Protein AF-A0A2E7NDC2-F1 (afdb_monomer)

Foldseek 3Di:
DDDDDDDDDDDDDDDDDDDDDDDDDDDDDDDDDDDDDDDDDDDDDDDDPPDDPVVVVVVVVVVVVVVVVVVVPDPDPVPPPDPDDDPVPDDDDDDPDDDDDDDPPPPPPPPPVVVLQVPFDWDKDKDWFWDQDPVRDIDIDIFMWTDDSLATDLVRQQVVDDPPDPSSVRSLVGLLVVLDVLLPDVPDQPDSNSVNSVNSSVVRDD

pLDDT: mean 73.26, std 18.93, range [35.84, 95.12]

Nearest PDB structures (foldseek):
  5ubl-assembly1_A  TM=5.527E-01  e=2.133E-01  Pseudomonas aeruginosa
  5ubk-assembly1_A  TM=5.509E-01  e=2.269E-01  Pseudomonas aeruginosa
  2x1k-assembly1_A-2  TM=2.214E-01  e=6.123E-01  Deinococcus radiodurans
  2vpa-assembly1_A  TM=2.260E-01  e=9.453E-01  Deinococcus radiodurans

Mean predicted aligned error: 21.53 Å

Sequence (206 aa):
MDRVGIGFLLLLGCAGGWWAWGHYKAPSEAVAGVAPVAAPPPAASEQVDVKPDYDAIVEARLRESAAENALAMSPPAAEQKQTEFNDQNYVARQPDNILESRHILSRAGQPSTERRAADRPTGSATATFDWRDARRQRSRWKTRYEYHNGVIDTGSFCRNYRRGSIEYRTCRKGARAWLAERCGDGTRLASARQRMYCHAHSGFRL

Structure (mmCIF, N/CA/C/O backbone):
data_AF-A0A2E7NDC2-F1
#
_entry.id   AF-A0A2E7NDC2-F1
#
loop_
_atom_site.group_PDB
_atom_site.id
_atom_site.type_symbol
_atom_site.label_atom_id
_atom_site.label_alt_id
_atom_site.label_comp_id
_atom_site.label_asym_id
_atom_site.label_entity_id
_atom_site.label_seq_id
_atom_site.pdbx_PDB_ins_code
_atom_site.Cartn_x
_atom_site.Cartn_y
_atom_site.Cartn_z
_atom_site.occupancy
_atom_site.B_iso_or_equiv
_atom_site.auth_seq_id
_atom_site.auth_comp_id
_atom_site.auth_asym_id
_atom_site.auth_atom_id
_atom_site.pdbx_PDB_model_num
ATOM 1 N N . MET A 1 1 ? -31.307 44.975 -23.008 1.00 37.69 1 MET A N 1
ATOM 2 C CA . MET A 1 1 ? -30.034 45.363 -23.635 1.00 37.69 1 MET A CA 1
ATOM 3 C C . MET A 1 1 ? -29.186 44.115 -23.821 1.00 37.69 1 MET A C 1
ATOM 5 O O . MET A 1 1 ? -29.001 43.426 -22.830 1.00 37.69 1 MET A O 1
ATOM 9 N N . ASP A 1 2 ? -28.643 43.685 -24.953 1.00 36.75 2 ASP A N 1
ATOM 10 C CA . ASP A 1 2 ? -28.751 43.927 -26.404 1.00 36.75 2 ASP A CA 1
ATOM 11 C C . ASP A 1 2 ? -27.884 42.783 -26.991 1.00 36.75 2 ASP A C 1
ATOM 13 O O . ASP A 1 2 ? -26.791 42.537 -26.492 1.00 36.75 2 ASP A O 1
ATOM 17 N N . ARG A 1 3 ? -28.441 41.777 -27.678 1.00 45.75 3 ARG A N 1
ATOM 18 C CA . ARG A 1 3 ? -28.388 41.532 -29.138 1.00 45.75 3 ARG A CA 1
ATOM 19 C C . ARG A 1 3 ? -27.232 42.175 -29.928 1.00 45.75 3 ARG A C 1
ATOM 21 O O . ARG A 1 3 ? -26.876 43.320 -29.705 1.00 45.75 3 ARG A O 1
ATOM 28 N N . VAL A 1 4 ? -26.865 41.442 -30.993 1.00 46.59 4 VAL A N 1
ATOM 29 C CA . VAL A 1 4 ? -26.010 41.796 -32.151 1.00 46.59 4 VAL A CA 1
ATOM 30 C C . VAL A 1 4 ? -24.520 41.497 -31.905 1.00 46.59 4 VAL A C 1
ATOM 32 O O . VAL A 1 4 ? -23.960 41.957 -30.927 1.00 46.59 4 VAL A O 1
ATOM 35 N N . GLY A 1 5 ? -23.799 40.689 -32.688 1.00 41.75 5 GLY A N 1
ATOM 36 C CA . GLY A 1 5 ? -23.981 40.214 -34.064 1.00 41.75 5 GLY A CA 1
ATOM 37 C C . GLY A 1 5 ? -22.776 40.648 -34.917 1.00 41.75 5 GLY A C 1
ATOM 38 O O . GLY A 1 5 ? -22.157 41.653 -34.593 1.00 41.75 5 GLY A O 1
ATOM 39 N N . ILE A 1 6 ? -22.539 39.944 -36.037 1.00 49.81 6 ILE A N 1
ATOM 40 C CA . ILE A 1 6 ? -21.558 40.228 -37.119 1.00 49.81 6 ILE A CA 1
ATOM 41 C C . ILE A 1 6 ? -20.152 39.649 -36.832 1.00 49.81 6 ILE A C 1
ATOM 43 O O . ILE A 1 6 ? -19.584 39.901 -35.782 1.00 49.81 6 ILE A O 1
ATOM 47 N N . GLY A 1 7 ? -19.501 38.849 -37.682 1.00 39.84 7 GLY A N 1
ATOM 48 C CA . GLY A 1 7 ? -19.729 38.494 -39.086 1.00 39.84 7 GLY A CA 1
ATOM 49 C C . GLY A 1 7 ? -18.423 38.649 -39.890 1.00 39.84 7 GLY A C 1
ATOM 50 O O . GLY A 1 7 ? -17.622 39.515 -39.567 1.00 39.84 7 GLY A O 1
ATOM 51 N N . PHE A 1 8 ? -18.290 37.851 -40.960 1.00 39.12 8 PHE A N 1
ATOM 52 C CA . PHE A 1 8 ? -17.292 37.880 -42.057 1.00 39.12 8 PHE A CA 1
ATOM 53 C C . PHE A 1 8 ? -15.955 37.119 -41.870 1.00 39.12 8 PHE A C 1
ATOM 55 O O . PHE A 1 8 ? -15.172 37.466 -40.998 1.00 39.12 8 PHE A O 1
ATOM 62 N N . LEU A 1 9 ? -15.678 35.967 -42.517 1.00 46.16 9 LEU A N 1
ATOM 63 C CA . LEU A 1 9 ? -15.495 35.596 -43.952 1.00 46.16 9 LEU A CA 1
ATOM 64 C C . LEU A 1 9 ? -14.283 36.254 -44.641 1.00 46.16 9 LEU A C 1
ATOM 66 O O . LEU A 1 9 ? -14.296 37.464 -44.816 1.00 46.16 9 LEU A O 1
ATOM 70 N N . LEU A 1 10 ? -13.313 35.429 -45.081 1.00 43.97 10 LEU A N 1
ATOM 71 C CA . LEU A 1 10 ? -12.469 35.498 -46.307 1.00 43.97 10 LEU A CA 1
ATOM 72 C C . LEU A 1 10 ? -11.307 34.480 -46.131 1.00 43.97 10 LEU A C 1
ATOM 74 O O . LEU A 1 10 ? -10.552 34.582 -45.174 1.00 43.97 10 LEU A O 1
ATOM 78 N N . LEU A 1 11 ? -11.291 33.321 -46.802 1.00 38.72 11 LEU A N 1
ATOM 79 C CA . LEU A 1 11 ? -10.937 33.019 -48.205 1.00 38.72 11 LEU A CA 1
ATOM 80 C C . LEU A 1 11 ? -9.420 32.916 -48.504 1.00 38.72 11 LEU A C 1
ATOM 82 O O . LEU A 1 11 ? -8.683 33.877 -48.342 1.00 38.72 11 LEU A O 1
ATOM 86 N N . LEU A 1 12 ? -9.082 31.769 -49.121 1.00 41.75 12 LEU A N 1
ATOM 87 C CA . LEU A 1 12 ? -8.157 31.553 -50.256 1.00 41.75 12 LEU A CA 1
ATOM 88 C C . LEU A 1 12 ? -6.625 31.498 -50.066 1.00 41.75 12 LEU A C 1
ATOM 90 O O . LEU A 1 12 ? -6.014 32.336 -49.420 1.00 41.75 12 LEU A O 1
ATOM 94 N N . GLY A 1 13 ? -6.021 30.542 -50.798 1.00 38.06 13 GLY A N 1
ATOM 95 C CA . GLY A 1 13 ? -4.601 30.501 -51.192 1.00 38.06 13 GLY A CA 1
ATOM 96 C C . GLY A 1 13 ? -3.957 29.122 -50.970 1.00 38.06 13 GLY A C 1
ATOM 97 O O . GLY A 1 13 ? -3.391 28.886 -49.914 1.00 38.06 13 GLY A O 1
ATOM 98 N N . CYS A 1 14 ? -4.195 28.086 -51.785 1.00 35.84 14 CYS A N 1
ATOM 99 C CA . CYS A 1 14 ? -3.599 27.795 -53.105 1.00 35.84 14 CYS A CA 1
ATOM 100 C C . CYS A 1 14 ? -2.055 27.817 -53.168 1.00 35.84 14 CYS A C 1
ATOM 102 O O . CYS A 1 14 ? -1.449 28.876 -53.195 1.00 35.84 14 CYS A O 1
ATOM 104 N N . ALA A 1 15 ? -1.491 26.606 -53.271 1.00 45.97 15 ALA A N 1
ATOM 105 C CA . ALA A 1 15 ? -0.471 26.134 -54.222 1.00 45.97 15 ALA A CA 1
ATOM 106 C C . ALA A 1 15 ? 0.807 26.955 -54.524 1.00 45.97 15 ALA A C 1
ATOM 108 O O . ALA A 1 15 ? 0.766 28.096 -54.966 1.00 45.97 15 ALA A O 1
ATOM 109 N N . GLY A 1 16 ? 1.942 26.246 -54.478 1.00 39.72 16 GLY A N 1
ATOM 110 C CA . GLY A 1 16 ? 3.217 26.590 -55.124 1.00 39.72 16 GLY A CA 1
ATOM 111 C C . GLY A 1 16 ? 4.363 25.895 -54.378 1.00 39.72 16 GLY A C 1
ATOM 112 O O . GLY A 1 16 ? 4.660 26.265 -53.254 1.00 39.72 16 GLY A O 1
ATOM 113 N N . GLY A 1 17 ? 4.993 24.815 -54.844 1.00 37.34 17 GLY A N 1
ATOM 114 C CA . GLY A 1 17 ? 5.426 24.551 -56.214 1.00 37.34 17 GLY A CA 1
ATOM 115 C C . GLY A 1 17 ? 6.845 25.090 -56.407 1.00 37.34 17 GLY A C 1
ATOM 116 O O . GLY A 1 17 ? 7.041 26.033 -57.161 1.00 37.34 17 GLY A O 1
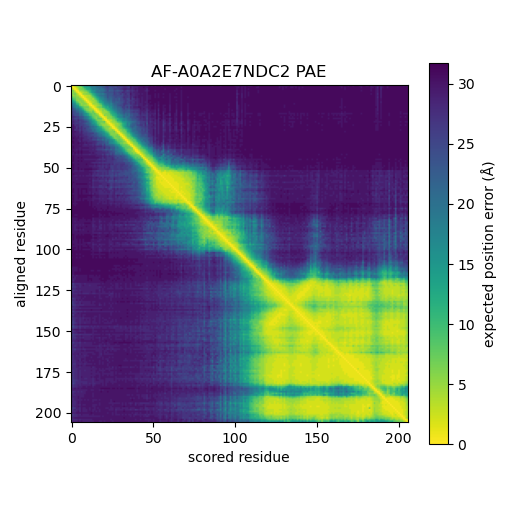ATOM 117 N N . TRP A 1 18 ? 7.824 24.545 -55.677 1.00 41.56 18 TRP A N 1
ATOM 118 C CA . TRP A 1 18 ? 9.242 24.871 -55.848 1.00 41.56 18 TRP A CA 1
ATOM 119 C C . TRP A 1 18 ? 9.812 24.060 -57.015 1.00 41.56 18 TRP A C 1
ATOM 121 O O . TRP A 1 18 ? 10.194 22.907 -56.848 1.00 41.56 18 TRP A O 1
ATOM 131 N N . TRP A 1 19 ? 9.864 24.674 -58.195 1.00 40.59 19 TRP A N 1
ATOM 132 C CA . TRP A 1 19 ? 10.700 24.230 -59.308 1.00 40.59 19 TRP A CA 1
ATOM 133 C C . TRP A 1 19 ? 11.390 25.452 -59.899 1.00 40.59 19 TRP A C 1
ATOM 135 O O . TRP A 1 19 ? 10.763 26.276 -60.557 1.00 40.59 19 TRP A O 1
ATOM 145 N N . ALA A 1 20 ? 12.689 25.563 -59.671 1.00 39.91 20 ALA A N 1
ATOM 146 C CA . ALA A 1 20 ? 13.585 26.321 -60.522 1.00 39.91 20 ALA A CA 1
ATOM 147 C C . ALA A 1 20 ? 14.975 25.732 -60.313 1.00 39.91 20 ALA A C 1
ATOM 149 O O . ALA A 1 20 ? 15.394 25.584 -59.170 1.00 39.91 20 ALA A O 1
ATOM 150 N N . TRP A 1 21 ? 15.633 25.358 -61.406 1.00 42.22 21 TRP A N 1
ATOM 151 C CA . TRP A 1 21 ? 17.057 25.527 -61.717 1.00 42.22 21 TRP A CA 1
ATOM 152 C C . TRP A 1 21 ? 17.343 24.636 -62.928 1.00 42.22 21 TRP A C 1
ATOM 154 O O . TRP A 1 21 ? 17.219 23.417 -62.869 1.00 42.22 21 TRP A O 1
ATOM 164 N N . GLY A 1 22 ? 17.672 25.267 -64.052 1.00 43.72 22 GLY A N 1
ATOM 165 C CA . GLY A 1 22 ? 17.967 24.562 -65.294 1.00 43.72 22 GLY A CA 1
ATOM 166 C C . GLY A 1 22 ? 17.890 25.463 -66.518 1.00 43.72 22 GLY A C 1
ATOM 167 O O . GLY A 1 22 ? 17.161 25.164 -67.454 1.00 43.72 22 GLY A O 1
ATOM 168 N N . HIS A 1 23 ? 18.619 26.582 -66.511 1.00 55.44 23 HIS A N 1
ATOM 169 C CA . HIS A 1 23 ? 18.913 27.311 -67.741 1.00 55.44 23 HIS A CA 1
ATOM 170 C C . HIS A 1 23 ? 20.030 26.575 -68.488 1.00 55.44 23 HIS A C 1
ATOM 172 O O . HIS A 1 23 ? 21.189 26.657 -68.088 1.00 55.44 23 HIS A O 1
ATOM 178 N N . TYR A 1 24 ? 19.703 25.897 -69.587 1.00 48.53 24 TYR A N 1
ATOM 179 C CA . TYR A 1 24 ? 20.680 25.559 -70.620 1.00 48.53 24 TYR A CA 1
ATOM 180 C C . TYR A 1 24 ? 20.250 26.198 -71.941 1.00 48.53 24 TYR A C 1
ATOM 182 O O . TYR A 1 24 ? 19.109 26.094 -72.388 1.00 48.53 24 TYR A O 1
ATOM 190 N N . LYS A 1 25 ? 21.184 26.973 -72.489 1.00 46.41 25 LYS A N 1
ATOM 191 C CA . LYS A 1 25 ? 21.055 27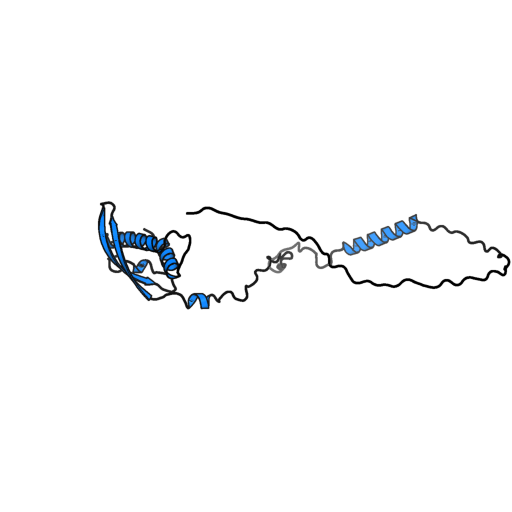.828 -73.665 1.00 46.41 25 LYS A CA 1
ATOM 192 C C . LYS A 1 25 ? 21.284 26.992 -74.931 1.00 46.41 25 LYS A C 1
ATOM 194 O O . LYS A 1 25 ? 22.114 26.089 -74.931 1.00 46.41 25 LYS A O 1
ATOM 199 N N . ALA A 1 26 ? 20.513 27.311 -75.966 1.00 49.97 26 ALA A N 1
ATOM 200 C CA . ALA A 1 26 ? 20.432 26.640 -77.262 1.00 49.97 26 ALA A CA 1
ATOM 201 C C . ALA A 1 26 ? 21.756 26.604 -78.067 1.00 49.97 26 ALA A C 1
ATOM 203 O O . ALA A 1 26 ? 22.635 27.435 -77.825 1.00 49.97 26 ALA A O 1
ATOM 204 N N . PRO A 1 27 ? 21.873 25.688 -79.052 1.00 52.84 27 PRO A N 1
ATOM 205 C CA . PRO A 1 27 ? 23.010 25.584 -79.965 1.00 52.84 27 PRO A CA 1
ATOM 206 C C . PRO A 1 27 ? 22.885 26.514 -81.187 1.00 52.84 27 PRO A C 1
ATOM 208 O O . PRO A 1 27 ? 21.800 26.715 -81.730 1.00 52.84 27 PRO A O 1
ATOM 211 N N . SER A 1 28 ? 24.023 27.022 -81.653 1.00 48.44 28 SER A N 1
ATOM 212 C CA . SER A 1 28 ? 24.256 27.639 -82.967 1.00 48.44 28 SER A CA 1
ATOM 213 C C . SER A 1 28 ? 25.688 27.231 -83.363 1.00 48.44 28 SER A C 1
ATOM 215 O O . SER A 1 28 ? 26.539 27.138 -82.489 1.00 48.44 28 SER A O 1
ATOM 217 N N . GLU A 1 29 ? 26.056 26.888 -84.591 1.00 44.31 29 GLU A N 1
ATOM 218 C CA . GLU A 1 29 ? 25.630 27.382 -85.893 1.00 44.31 29 GLU A CA 1
ATOM 219 C C . GLU A 1 29 ? 25.769 26.272 -86.947 1.00 44.31 29 GLU A C 1
ATOM 221 O O . GLU A 1 29 ? 26.644 25.409 -86.871 1.00 44.31 29 GLU A O 1
ATOM 226 N N . ALA A 1 30 ? 24.902 26.333 -87.954 1.00 42.84 30 ALA A N 1
ATOM 227 C CA . ALA A 1 30 ? 25.058 25.628 -89.212 1.00 42.84 30 ALA A CA 1
ATOM 228 C C . ALA A 1 30 ? 25.926 26.468 -90.159 1.00 42.84 30 ALA A C 1
ATOM 230 O O . ALA A 1 30 ? 25.696 27.667 -90.307 1.00 42.84 30 ALA A O 1
ATOM 231 N N . VAL A 1 31 ? 26.853 25.822 -90.863 1.00 50.75 31 VAL A N 1
ATOM 232 C CA . VAL A 1 31 ? 27.476 26.369 -92.074 1.00 50.75 31 VAL A CA 1
ATOM 233 C C . VAL A 1 31 ? 27.430 25.307 -93.164 1.00 50.75 31 VAL A C 1
ATOM 235 O O . VAL A 1 31 ? 27.770 24.146 -92.945 1.00 50.75 31 VAL A O 1
ATOM 238 N N . ALA A 1 32 ? 26.925 25.726 -94.320 1.00 40.72 32 ALA A N 1
ATOM 239 C CA . ALA A 1 32 ? 26.645 24.924 -95.499 1.00 40.72 32 ALA A CA 1
ATOM 240 C C . ALA A 1 32 ? 27.732 25.086 -96.580 1.00 40.72 32 ALA A C 1
ATOM 242 O O . ALA A 1 32 ? 28.375 26.129 -96.659 1.00 40.72 32 ALA A O 1
ATOM 243 N N . GLY A 1 33 ? 27.822 24.084 -97.467 1.00 36.75 33 GLY A N 1
ATOM 244 C CA . GLY A 1 33 ? 28.586 24.080 -98.730 1.00 36.75 33 GLY A CA 1
ATOM 245 C C . GLY A 1 33 ? 29.981 23.467 -98.569 1.00 36.75 33 GLY A C 1
ATOM 246 O O . GLY A 1 33 ? 30.726 23.887 -97.700 1.00 36.75 33 GLY A O 1
ATOM 247 N N . VAL A 1 34 ? 30.426 22.465 -99.336 1.00 44.41 34 VAL A N 1
ATOM 248 C CA . VAL A 1 34 ? 30.360 22.289 -100.799 1.00 44.41 34 VAL A CA 1
ATOM 249 C C . VAL A 1 34 ? 30.451 20.783 -101.148 1.00 44.41 34 VAL A C 1
ATOM 251 O O . VAL A 1 34 ? 31.150 20.034 -100.472 1.00 44.41 34 VAL A O 1
ATOM 254 N N . ALA A 1 35 ? 29.780 20.339 -102.214 1.00 46.25 35 ALA A N 1
ATOM 255 C CA . ALA A 1 35 ? 29.901 19.006 -102.835 1.00 46.25 35 ALA A CA 1
ATOM 256 C C . ALA A 1 35 ? 30.440 19.150 -104.281 1.00 46.25 35 ALA A C 1
ATOM 258 O O . ALA A 1 35 ? 30.396 20.267 -104.798 1.00 46.25 35 ALA A O 1
ATOM 259 N N . PRO A 1 36 ? 30.738 18.075 -105.046 1.00 55.81 36 PRO A N 1
ATOM 260 C CA . PRO A 1 36 ? 31.434 16.810 -104.754 1.00 55.81 36 PRO A CA 1
ATOM 261 C C . PRO A 1 36 ? 32.560 16.527 -105.796 1.00 55.81 36 PRO A C 1
ATOM 263 O O . PRO A 1 36 ? 32.587 17.135 -106.862 1.00 55.81 36 PRO A O 1
ATOM 266 N N . VAL A 1 37 ? 33.446 15.545 -105.573 1.00 47.03 37 VAL A N 1
ATOM 267 C CA . VAL A 1 37 ? 34.204 14.909 -106.677 1.00 47.03 37 VAL A CA 1
ATOM 268 C C . VAL A 1 37 ? 34.108 13.394 -106.542 1.00 47.03 37 VAL A C 1
ATOM 270 O O . VAL A 1 37 ? 34.412 12.822 -105.498 1.00 47.03 37 VAL A O 1
ATOM 273 N N . ALA A 1 38 ? 33.615 12.778 -107.611 1.00 44.66 38 ALA A N 1
ATOM 274 C CA . ALA A 1 38 ? 33.340 11.360 -107.743 1.00 44.66 38 ALA A CA 1
ATOM 275 C C . ALA A 1 38 ? 34.627 10.520 -107.783 1.00 44.66 38 ALA A C 1
ATOM 277 O O . ALA A 1 38 ? 35.548 10.822 -108.539 1.00 44.66 38 ALA A O 1
ATOM 278 N N . ALA A 1 39 ? 34.639 9.422 -107.028 1.00 55.91 39 ALA A N 1
ATOM 279 C CA . ALA A 1 39 ? 35.562 8.306 -107.204 1.00 55.91 39 ALA A CA 1
ATOM 280 C C . ALA A 1 39 ? 34.773 7.076 -107.712 1.00 55.91 39 ALA A C 1
ATOM 282 O O . ALA A 1 39 ? 33.616 6.905 -107.317 1.00 55.91 39 ALA A O 1
ATOM 283 N N . PRO A 1 40 ? 35.345 6.241 -108.601 1.00 62.62 40 PRO A N 1
ATOM 284 C CA . PRO A 1 40 ? 34.650 5.089 -109.182 1.00 62.62 40 PRO A CA 1
ATOM 285 C C . PRO A 1 40 ? 34.436 3.937 -108.167 1.00 62.62 40 PRO A C 1
ATOM 287 O O . PRO A 1 40 ? 35.225 3.804 -107.230 1.00 62.62 40 PRO A O 1
ATOM 290 N N . PRO A 1 41 ? 33.388 3.098 -108.337 1.00 61.72 41 PRO A N 1
ATOM 291 C CA . PRO A 1 41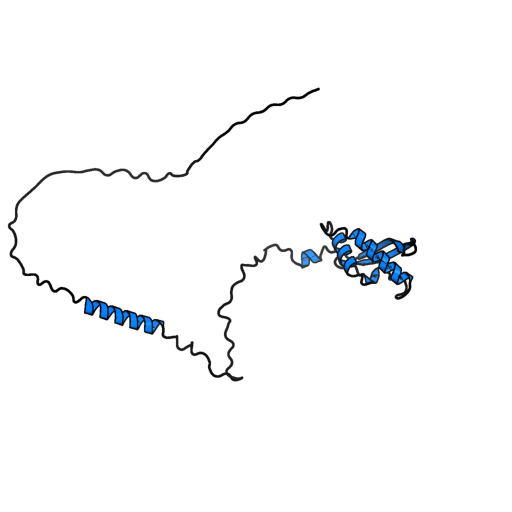 ? 33.043 2.016 -107.406 1.00 61.72 41 PRO A CA 1
ATOM 292 C C . PRO A 1 41 ? 33.961 0.769 -107.494 1.00 61.72 41 PRO A C 1
ATOM 294 O O . PRO A 1 41 ? 34.686 0.602 -108.476 1.00 61.72 41 PRO A O 1
ATOM 297 N N . PRO A 1 42 ? 33.943 -0.098 -106.455 1.00 56.28 42 PRO A N 1
ATOM 298 C CA . PRO A 1 42 ? 35.043 -0.995 -106.080 1.00 56.28 42 PRO A CA 1
ATOM 299 C C . PRO A 1 42 ? 34.992 -2.394 -106.719 1.00 56.28 42 PRO A C 1
ATOM 301 O O . PRO A 1 42 ? 33.927 -2.901 -107.067 1.00 56.28 42 PRO A O 1
ATOM 304 N N . ALA A 1 43 ? 36.150 -3.060 -106.788 1.00 50.28 43 ALA A N 1
ATOM 305 C CA . ALA A 1 43 ? 36.234 -4.499 -107.034 1.00 50.28 43 ALA A CA 1
ATOM 306 C C . ALA A 1 43 ? 35.667 -5.271 -105.827 1.00 50.28 43 ALA A C 1
ATOM 308 O O . ALA A 1 43 ? 36.109 -5.076 -104.694 1.00 50.28 43 ALA A O 1
ATOM 309 N N . ALA A 1 44 ? 34.670 -6.117 -106.079 1.00 48.25 44 ALA A N 1
ATOM 310 C CA . ALA A 1 44 ? 33.976 -6.914 -105.077 1.00 48.25 44 ALA A CA 1
ATOM 311 C C . ALA A 1 44 ? 34.889 -8.008 -104.498 1.00 48.25 44 ALA A C 1
ATOM 313 O O . ALA A 1 44 ? 35.419 -8.835 -105.237 1.00 48.25 44 ALA A O 1
ATOM 314 N N . SER A 1 45 ? 35.046 -8.028 -103.174 1.00 59.06 45 SER A N 1
ATOM 315 C CA . SER A 1 45 ? 35.517 -9.194 -102.430 1.00 59.06 45 SER A CA 1
ATOM 316 C C . SER A 1 45 ? 34.306 -9.983 -101.930 1.00 59.06 45 SER A C 1
ATOM 318 O O . SER A 1 45 ? 33.405 -9.438 -101.294 1.00 59.06 45 SER A O 1
ATOM 320 N N . GLU A 1 46 ? 34.268 -11.270 -102.263 1.00 59.91 46 GLU A N 1
ATOM 321 C CA . GLU A 1 46 ? 33.196 -12.194 -101.900 1.00 59.91 46 GLU A CA 1
ATOM 322 C C . GLU A 1 46 ? 33.269 -12.503 -100.396 1.00 59.91 46 GLU A C 1
ATOM 324 O O . GLU A 1 46 ? 34.157 -13.213 -99.926 1.00 59.91 46 GLU A O 1
ATOM 329 N N . GLN A 1 47 ? 32.374 -11.893 -99.616 1.00 52.28 47 GLN A N 1
ATOM 330 C CA . GLN A 1 47 ? 32.201 -12.173 -98.191 1.00 52.28 47 GLN A CA 1
ATOM 331 C C . GLN A 1 47 ? 31.341 -13.439 -98.066 1.00 52.28 47 GLN A C 1
ATOM 333 O O . GLN A 1 47 ? 30.156 -13.416 -98.394 1.00 52.28 47 GLN A O 1
ATOM 338 N N . VAL A 1 48 ? 31.931 -14.551 -97.622 1.00 57.72 48 VAL A N 1
ATOM 339 C CA . VAL A 1 48 ? 31.190 -15.784 -97.316 1.00 57.72 48 VAL A CA 1
ATOM 340 C C . VAL A 1 48 ? 30.419 -15.577 -96.010 1.00 57.72 48 VAL A C 1
ATOM 342 O O . VAL A 1 48 ? 31.015 -15.459 -94.941 1.00 57.72 48 VAL A O 1
ATOM 345 N N . ASP A 1 49 ? 29.093 -15.525 -96.106 1.00 57.94 49 ASP A N 1
ATOM 346 C CA . ASP A 1 49 ? 28.170 -15.378 -94.978 1.00 57.94 49 ASP A CA 1
ATOM 347 C C . ASP A 1 49 ? 28.056 -16.716 -94.220 1.00 57.94 49 ASP A C 1
ATOM 349 O O . ASP A 1 49 ? 27.238 -17.584 -94.537 1.00 57.94 49 ASP A O 1
ATOM 353 N N . VAL A 1 50 ? 28.950 -16.945 -93.253 1.00 63.56 50 VAL A N 1
ATOM 354 C CA . VAL A 1 50 ? 28.841 -18.086 -92.334 1.00 63.56 50 VAL A CA 1
ATOM 355 C C . VAL A 1 50 ? 27.871 -17.699 -91.223 1.00 63.56 50 VAL A C 1
ATOM 357 O O . VAL A 1 50 ? 28.257 -17.087 -90.225 1.00 63.56 50 VAL A O 1
ATOM 360 N N . LYS A 1 51 ? 26.596 -18.064 -91.385 1.00 68.75 51 LYS A N 1
ATOM 361 C CA . LYS A 1 51 ? 25.597 -17.916 -90.322 1.00 68.75 51 LYS A CA 1
ATOM 362 C C . LYS A 1 51 ? 26.033 -18.749 -89.104 1.00 68.75 51 LYS A C 1
ATOM 364 O O . LYS A 1 51 ? 26.250 -19.952 -89.262 1.00 68.75 51 LYS A O 1
ATOM 369 N N . PRO A 1 52 ? 26.158 -18.159 -87.902 1.00 74.25 52 PRO A N 1
ATOM 370 C CA . PRO A 1 52 ? 26.550 -18.914 -86.720 1.00 74.25 52 PRO A CA 1
ATOM 371 C C . PRO A 1 52 ? 25.485 -19.957 -86.367 1.00 74.25 52 PRO A C 1
ATOM 373 O O . PRO A 1 52 ? 24.283 -19.698 -86.476 1.00 74.25 52 PRO A O 1
ATOM 376 N N . ASP A 1 53 ? 25.938 -21.136 -85.941 1.00 84.25 53 ASP A N 1
ATOM 377 C CA . ASP A 1 53 ? 25.075 -22.191 -85.415 1.00 84.25 53 ASP A CA 1
ATOM 378 C C . ASP A 1 53 ? 24.556 -21.774 -84.033 1.00 84.25 53 ASP A C 1
ATOM 380 O O . ASP A 1 53 ? 25.238 -21.882 -83.011 1.00 84.25 53 ASP A O 1
ATOM 384 N N . TYR A 1 54 ? 23.349 -21.215 -84.028 1.00 78.38 54 TYR A N 1
ATOM 385 C CA . TYR A 1 54 ? 22.706 -20.710 -82.822 1.00 78.38 54 TYR A CA 1
ATOM 386 C C . TYR A 1 54 ? 22.390 -21.827 -81.821 1.00 78.38 54 TYR A C 1
ATOM 388 O O . TYR A 1 54 ? 22.443 -21.570 -80.618 1.00 78.38 54 TYR A O 1
ATOM 396 N N . ASP A 1 55 ? 22.127 -23.051 -82.282 1.00 85.44 55 ASP A N 1
ATOM 397 C CA . ASP A 1 55 ? 21.744 -24.162 -81.408 1.00 85.44 55 ASP A CA 1
ATOM 398 C C . ASP A 1 55 ? 22.947 -24.626 -80.577 1.00 85.44 55 ASP A C 1
ATOM 400 O O . ASP A 1 55 ? 22.851 -24.757 -79.353 1.00 85.44 55 ASP A O 1
ATOM 404 N N . ALA A 1 56 ? 24.123 -24.733 -81.203 1.00 86.50 56 ALA A N 1
ATOM 405 C CA . ALA A 1 56 ? 25.372 -25.045 -80.508 1.00 86.50 56 ALA A CA 1
ATOM 406 C C . ALA A 1 56 ? 25.739 -23.993 -79.441 1.00 86.50 56 ALA A C 1
ATOM 408 O O . ALA A 1 56 ? 26.210 -24.332 -78.352 1.00 86.50 56 ALA A O 1
ATOM 409 N N . ILE A 1 57 ? 25.492 -22.709 -79.724 1.00 86.50 57 ILE A N 1
ATOM 410 C CA . ILE A 1 57 ? 25.767 -21.607 -78.788 1.00 86.50 57 ILE A CA 1
ATOM 411 C C . ILE A 1 57 ? 24.819 -21.658 -77.583 1.00 86.50 57 ILE A C 1
ATOM 413 O O . ILE A 1 57 ? 25.244 -21.444 -76.443 1.00 86.50 57 ILE A O 1
ATOM 417 N N . VAL A 1 58 ? 23.535 -21.937 -77.818 1.00 89.06 58 VAL A N 1
ATOM 418 C CA . VAL A 1 58 ? 22.528 -22.050 -76.753 1.00 89.06 58 VAL A CA 1
ATOM 419 C C . VAL A 1 58 ? 22.829 -23.247 -75.856 1.00 89.06 58 VAL A C 1
ATOM 421 O O . VAL A 1 58 ? 22.811 -23.121 -74.631 1.00 89.06 58 VAL A O 1
ATOM 424 N N . GLU A 1 59 ? 23.177 -24.388 -76.443 1.00 91.56 59 GLU A N 1
ATOM 425 C CA . GLU A 1 59 ? 23.558 -25.580 -75.6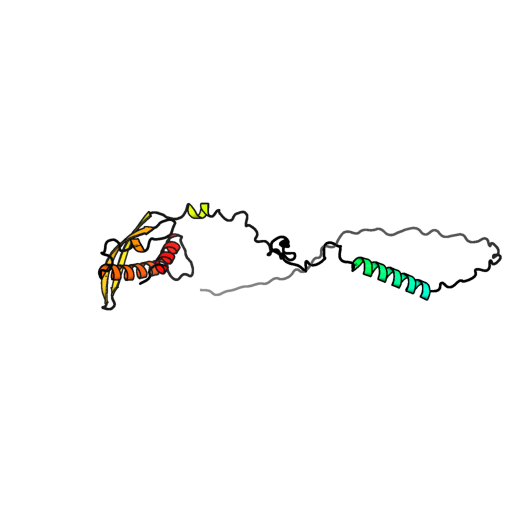95 1.00 91.56 59 GLU A CA 1
ATOM 426 C C . GLU A 1 59 ? 24.825 -25.392 -74.847 1.00 91.56 59 GLU A C 1
ATOM 428 O O . GLU A 1 59 ? 24.893 -25.890 -73.719 1.00 91.56 59 GLU A O 1
ATOM 433 N N . ALA A 1 60 ? 25.828 -24.677 -75.363 1.00 90.06 60 ALA A N 1
ATOM 434 C CA . ALA A 1 60 ? 27.038 -24.358 -74.609 1.00 90.06 60 ALA A CA 1
ATOM 435 C C . ALA A 1 60 ? 26.712 -23.498 -73.377 1.00 90.06 60 ALA A C 1
ATOM 437 O O . ALA A 1 60 ? 27.090 -23.856 -72.261 1.00 90.06 60 ALA A O 1
ATOM 438 N N . ARG A 1 61 ? 25.904 -22.442 -73.549 1.00 90.00 61 ARG A N 1
ATOM 439 C CA . ARG A 1 61 ? 25.450 -21.591 -72.434 1.00 90.00 61 ARG A CA 1
ATOM 440 C C . ARG A 1 61 ? 24.617 -22.352 -71.408 1.00 90.00 61 ARG A C 1
ATOM 442 O O . ARG A 1 61 ? 24.744 -22.109 -70.212 1.00 90.00 61 ARG A O 1
ATOM 449 N N . LEU A 1 62 ? 23.769 -23.279 -71.853 1.00 91.12 62 LEU A N 1
ATOM 450 C CA . LEU A 1 62 ? 22.987 -24.127 -70.952 1.00 91.12 62 LEU A CA 1
ATOM 451 C C . LEU A 1 62 ? 23.898 -25.016 -70.098 1.00 91.12 62 LEU A C 1
ATOM 453 O O . LEU A 1 62 ? 23.692 -25.097 -68.888 1.00 91.12 62 LEU A O 1
ATOM 457 N N . ARG A 1 63 ? 24.934 -25.625 -70.688 1.00 89.06 63 ARG A N 1
ATOM 458 C CA . ARG A 1 63 ? 25.912 -26.442 -69.947 1.00 89.06 63 ARG A CA 1
ATOM 459 C C . ARG A 1 63 ? 26.735 -25.613 -68.962 1.00 89.06 63 ARG A C 1
ATOM 461 O O . ARG A 1 63 ? 26.906 -26.049 -67.827 1.00 89.06 63 ARG A O 1
ATOM 468 N N . GLU A 1 64 ? 27.182 -24.425 -69.363 1.00 88.06 64 GLU A N 1
ATOM 469 C CA . GLU A 1 64 ? 27.876 -23.481 -68.477 1.00 88.06 64 GLU A CA 1
ATOM 470 C C . GLU A 1 64 ? 26.985 -23.088 -67.293 1.00 88.06 64 GLU A C 1
ATOM 472 O O . GLU A 1 64 ? 27.376 -23.278 -66.144 1.00 88.06 64 GLU A O 1
ATOM 477 N N . SER A 1 65 ? 25.737 -22.683 -67.552 1.00 85.56 65 SER A N 1
ATOM 478 C CA . SER A 1 65 ? 24.794 -22.320 -66.486 1.00 85.56 65 SER A CA 1
ATOM 479 C C . SER A 1 65 ? 24.458 -23.493 -65.556 1.00 85.56 65 SER A C 1
ATOM 481 O O . SER A 1 65 ? 24.293 -23.314 -64.351 1.00 85.56 65 SER A O 1
ATOM 483 N N . ALA A 1 66 ? 24.373 -24.719 -66.083 1.00 84.81 66 ALA A N 1
ATOM 484 C CA . ALA A 1 66 ? 24.130 -25.912 -65.280 1.00 84.81 66 ALA A CA 1
ATOM 485 C C . ALA A 1 66 ? 25.330 -26.242 -64.380 1.00 84.81 66 ALA A C 1
ATOM 487 O O . ALA A 1 66 ? 25.137 -26.628 -63.227 1.00 84.81 66 ALA A O 1
ATOM 488 N N . ALA A 1 67 ? 26.556 -26.052 -64.877 1.00 84.12 67 ALA A N 1
ATOM 489 C CA . ALA A 1 67 ? 27.774 -26.220 -64.094 1.00 84.12 67 ALA A CA 1
ATOM 490 C C . ALA A 1 67 ? 27.890 -25.152 -62.995 1.00 84.12 67 ALA A C 1
ATOM 492 O O . ALA A 1 67 ? 28.139 -25.496 -61.841 1.00 84.12 67 ALA A O 1
ATOM 493 N N . GLU A 1 68 ? 27.631 -23.883 -63.318 1.00 81.38 68 GLU A N 1
ATOM 494 C CA . GLU A 1 68 ? 27.600 -22.782 -62.345 1.00 81.38 68 GLU A CA 1
ATOM 495 C C . GLU A 1 68 ? 26.553 -23.026 -61.249 1.00 81.38 68 GLU A C 1
ATOM 497 O O . GLU A 1 68 ? 26.852 -22.886 -60.062 1.00 81.38 68 GLU A O 1
ATOM 502 N N . ASN A 1 69 ? 25.354 -23.484 -61.622 1.00 78.44 69 ASN A N 1
ATOM 503 C CA . ASN A 1 69 ? 24.310 -23.850 -60.666 1.00 78.44 69 ASN A CA 1
ATOM 504 C C . ASN A 1 69 ? 24.707 -25.055 -59.799 1.00 78.44 69 ASN A C 1
ATOM 506 O O . ASN A 1 69 ? 24.442 -25.052 -58.600 1.00 78.44 69 ASN A O 1
ATOM 510 N N . ALA A 1 70 ? 25.376 -26.069 -60.355 1.00 76.88 70 ALA A N 1
ATOM 511 C CA . ALA A 1 70 ? 25.855 -27.221 -59.587 1.00 76.88 70 ALA A CA 1
ATOM 512 C C . ALA A 1 70 ? 26.960 -26.841 -58.581 1.00 76.88 70 ALA A C 1
ATOM 514 O O . ALA A 1 70 ? 26.980 -27.350 -57.457 1.00 76.88 70 ALA A O 1
ATOM 515 N N . LEU A 1 71 ? 27.846 -25.912 -58.953 1.00 74.00 71 LEU A N 1
ATOM 516 C CA . LEU A 1 71 ? 28.828 -25.312 -58.047 1.00 74.00 71 LEU A CA 1
ATOM 517 C C . LEU A 1 71 ? 28.152 -24.470 -56.955 1.00 74.00 71 LEU A C 1
ATOM 519 O O . LEU A 1 71 ? 28.545 -24.563 -55.796 1.00 74.00 71 LEU A O 1
ATOM 523 N N . ALA A 1 72 ? 27.103 -23.716 -57.292 1.00 68.44 72 ALA A N 1
ATOM 524 C CA . ALA A 1 72 ? 26.326 -22.937 -56.326 1.00 68.44 72 ALA A CA 1
ATOM 525 C C . ALA A 1 72 ? 25.483 -23.811 -55.375 1.00 68.44 72 ALA A C 1
ATOM 527 O O . ALA A 1 72 ? 25.234 -23.424 -54.236 1.00 68.44 72 ALA A O 1
ATOM 528 N N . MET A 1 73 ? 25.051 -24.992 -55.828 1.00 62.94 73 MET A N 1
ATOM 529 C CA . MET A 1 73 ? 24.255 -25.954 -55.051 1.00 62.94 73 MET A CA 1
ATOM 530 C C . MET A 1 73 ? 25.107 -26.968 -54.280 1.00 62.94 73 MET A C 1
ATOM 532 O O . MET A 1 73 ? 24.554 -27.803 -53.564 1.00 62.94 73 MET A O 1
ATOM 536 N N . SER A 1 74 ? 26.435 -26.912 -54.403 1.00 60.59 74 SER A N 1
ATOM 537 C CA . SER A 1 74 ? 27.336 -27.723 -53.587 1.00 60.59 74 SER A CA 1
ATOM 538 C C . SER A 1 74 ? 27.467 -27.071 -52.208 1.00 60.59 74 SER A C 1
ATOM 540 O O . SER A 1 74 ? 28.060 -25.995 -52.110 1.00 60.59 74 SER A O 1
ATOM 542 N N . PRO A 1 75 ? 26.925 -27.670 -51.129 1.00 58.22 75 PRO A N 1
ATOM 543 C CA . PRO A 1 75 ? 27.113 -27.108 -49.802 1.00 58.22 75 PRO A CA 1
ATOM 544 C C . PRO A 1 75 ? 28.613 -27.103 -49.471 1.00 58.22 75 PRO A C 1
ATOM 546 O O . PRO A 1 75 ? 29.321 -28.060 -49.813 1.00 58.22 75 PRO A O 1
ATOM 549 N N . PRO A 1 76 ? 29.132 -26.059 -48.800 1.00 58.59 76 PRO A N 1
ATOM 550 C CA . PRO A 1 76 ? 30.499 -26.089 -48.307 1.00 58.59 76 PRO A CA 1
ATOM 551 C C . PRO A 1 76 ? 30.663 -27.313 -47.396 1.00 58.59 76 PRO A C 1
ATOM 553 O O . PRO A 1 76 ? 29.761 -27.652 -46.631 1.00 58.59 76 PRO A O 1
ATOM 556 N N . ALA A 1 77 ? 31.824 -27.973 -47.444 1.00 55.56 77 ALA A N 1
ATOM 557 C CA . ALA A 1 77 ? 32.108 -29.200 -46.685 1.00 55.56 77 ALA A CA 1
ATOM 558 C C . ALA A 1 77 ? 31.843 -29.095 -45.160 1.00 55.56 77 ALA A C 1
ATOM 560 O O . ALA A 1 77 ? 31.757 -30.112 -44.477 1.00 55.56 77 ALA A O 1
ATOM 561 N N . ALA A 1 78 ? 31.667 -27.879 -44.631 1.00 55.28 78 ALA A N 1
ATOM 562 C CA . ALA A 1 78 ? 31.294 -27.583 -43.250 1.00 55.28 78 ALA A CA 1
ATOM 563 C C . ALA A 1 78 ? 29.806 -27.825 -42.904 1.00 55.28 78 ALA A C 1
ATOM 565 O O . ALA A 1 78 ? 29.445 -27.788 -41.728 1.00 55.28 78 ALA A O 1
ATOM 566 N N . GLU A 1 79 ? 28.931 -28.078 -43.882 1.00 57.06 79 GLU A N 1
ATOM 567 C CA . GLU A 1 79 ? 27.481 -28.209 -43.664 1.00 57.06 79 GLU A CA 1
ATOM 568 C C . GLU A 1 79 ? 26.972 -29.657 -43.714 1.00 57.06 79 GLU A C 1
ATOM 570 O O . GLU A 1 79 ? 25.783 -29.923 -43.898 1.00 57.06 79 GLU A O 1
ATOM 575 N N . GLN A 1 80 ? 27.855 -30.633 -43.496 1.00 64.06 80 GLN A N 1
ATOM 576 C CA . GLN A 1 80 ? 27.411 -31.991 -43.197 1.00 64.06 80 GLN A CA 1
ATOM 577 C C . GLN A 1 80 ? 26.710 -31.971 -41.833 1.00 64.06 80 GLN A C 1
ATOM 579 O O . GLN A 1 80 ? 27.325 -31.749 -40.787 1.00 64.06 80 GLN A O 1
ATOM 584 N N . LYS A 1 81 ? 25.380 -32.116 -41.843 1.00 66.88 81 LYS A N 1
ATOM 585 C CA . LYS A 1 81 ? 24.576 -32.197 -40.619 1.00 66.88 81 LYS A CA 1
ATOM 586 C C . LYS A 1 81 ? 25.104 -33.363 -39.790 1.00 66.88 81 LYS A C 1
ATOM 588 O O . LYS A 1 81 ? 25.186 -34.478 -40.289 1.00 66.88 81 LYS A O 1
ATOM 593 N N . GLN A 1 82 ? 25.466 -33.097 -38.540 1.00 69.88 82 GLN A N 1
ATOM 594 C CA . GLN A 1 82 ? 25.900 -34.134 -37.613 1.00 69.88 82 GLN A CA 1
ATOM 595 C C . GLN A 1 82 ? 24.781 -35.175 -37.472 1.00 69.88 82 GLN A C 1
ATOM 597 O O . GLN A 1 82 ? 23.681 -34.844 -37.033 1.00 69.88 82 GLN A O 1
ATOM 602 N N . THR A 1 83 ? 25.044 -36.413 -37.892 1.00 74.88 83 THR A N 1
ATOM 603 C CA . THR A 1 83 ? 24.081 -37.527 -37.833 1.00 74.88 83 THR A CA 1
ATOM 604 C C . THR A 1 83 ? 24.308 -38.449 -36.636 1.00 74.88 83 THR A C 1
ATOM 606 O O . THR A 1 83 ? 23.454 -39.280 -36.345 1.00 74.88 83 THR A O 1
ATOM 609 N N . GLU A 1 84 ? 25.435 -38.304 -35.935 1.00 78.25 84 GLU A N 1
ATOM 610 C CA . GLU A 1 84 ? 25.790 -39.090 -34.753 1.00 78.25 84 GLU A CA 1
ATOM 611 C C . GLU A 1 84 ? 25.991 -38.169 -33.543 1.00 78.25 84 GLU A C 1
ATOM 613 O O . GLU A 1 84 ? 26.822 -37.256 -33.568 1.00 78.25 84 GLU A O 1
ATOM 618 N N . PHE A 1 85 ? 25.230 -38.416 -32.477 1.00 77.19 85 PHE A N 1
ATOM 619 C CA . PHE A 1 85 ? 25.252 -37.632 -31.245 1.00 77.19 85 PHE A CA 1
ATOM 620 C C . PHE A 1 85 ? 25.748 -38.504 -30.084 1.00 77.19 85 PHE A C 1
ATOM 622 O O . PHE A 1 85 ? 25.165 -39.549 -29.807 1.00 77.19 85 PHE A O 1
ATOM 629 N N . ASN A 1 86 ? 26.812 -38.070 -29.401 1.00 82.81 86 ASN A N 1
ATOM 630 C CA . ASN A 1 86 ? 27.312 -38.674 -28.163 1.00 82.81 86 ASN A CA 1
ATOM 631 C C . ASN A 1 86 ? 27.803 -37.579 -27.194 1.00 82.81 86 ASN A C 1
ATOM 633 O O . ASN A 1 86 ? 28.009 -36.434 -27.609 1.00 82.81 86 ASN A O 1
ATOM 637 N N . ASP A 1 87 ? 28.015 -37.931 -25.922 1.00 81.62 87 ASP A N 1
ATOM 638 C CA . ASP A 1 87 ? 28.389 -36.987 -24.851 1.00 81.62 87 ASP A CA 1
ATOM 639 C C . ASP A 1 87 ? 29.733 -36.268 -25.084 1.00 81.62 87 ASP A C 1
ATOM 641 O O . ASP A 1 87 ? 30.009 -35.254 -24.450 1.00 81.62 87 ASP A O 1
ATOM 645 N N . GLN A 1 88 ? 30.571 -36.778 -25.993 1.00 80.38 88 GLN A N 1
ATOM 646 C CA . GLN A 1 88 ? 31.898 -36.241 -26.319 1.00 80.38 88 GLN A CA 1
ATOM 647 C C . GLN A 1 88 ? 31.934 -35.470 -27.653 1.00 80.38 88 GLN A C 1
ATOM 649 O O . GLN A 1 88 ? 32.932 -34.824 -27.958 1.00 80.38 88 GLN A O 1
ATOM 654 N N . ASN A 1 89 ? 30.868 -35.531 -28.455 1.00 80.31 89 ASN A N 1
ATOM 655 C CA . ASN A 1 89 ? 30.794 -34.968 -29.809 1.00 80.31 89 ASN A CA 1
ATOM 656 C C . ASN A 1 89 ? 29.634 -33.970 -29.960 1.00 80.31 89 ASN A C 1
ATOM 658 O O . ASN A 1 89 ? 29.327 -33.516 -31.058 1.00 80.31 89 ASN A O 1
ATOM 662 N N . TYR A 1 90 ? 28.939 -33.624 -28.875 1.00 80.19 90 TYR A N 1
ATOM 663 C CA . TYR A 1 90 ? 27.904 -32.599 -28.929 1.00 80.19 90 TYR A CA 1
ATOM 664 C C . TYR A 1 90 ? 28.527 -31.198 -28.970 1.00 80.19 90 TYR A C 1
ATOM 666 O O . TYR A 1 90 ? 29.135 -30.747 -27.999 1.00 80.19 90 TYR A O 1
ATOM 674 N N . VAL A 1 91 ? 28.321 -30.478 -30.076 1.00 76.56 91 VAL A N 1
ATOM 675 C CA . VAL A 1 91 ? 28.673 -29.058 -30.199 1.00 76.56 91 VAL A CA 1
ATOM 676 C C . VAL A 1 91 ? 27.394 -28.254 -30.400 1.00 76.56 91 VAL A C 1
ATOM 678 O O . VAL A 1 91 ? 26.706 -28.390 -31.412 1.00 76.56 91 VAL A O 1
ATOM 681 N N . ALA A 1 92 ? 27.060 -27.407 -29.425 1.00 77.69 92 ALA A N 1
ATOM 682 C CA . ALA A 1 92 ? 25.891 -26.540 -29.517 1.00 77.69 92 ALA A CA 1
ATOM 683 C C . ALA A 1 92 ? 26.070 -25.532 -30.665 1.00 77.69 92 ALA A C 1
ATOM 685 O O . ALA A 1 92 ? 27.005 -24.729 -30.655 1.00 77.69 92 ALA A O 1
ATOM 686 N N . ARG A 1 93 ? 25.164 -25.559 -31.648 1.00 75.00 93 ARG A N 1
ATOM 687 C CA . ARG A 1 93 ? 25.119 -24.549 -32.712 1.00 75.00 93 ARG A CA 1
ATOM 688 C C . ARG A 1 93 ? 24.557 -23.240 -32.169 1.00 75.00 93 ARG A C 1
ATOM 690 O O . ARG A 1 93 ? 23.657 -23.248 -31.326 1.00 75.00 93 ARG A O 1
ATOM 697 N N . GLN A 1 94 ? 25.084 -22.119 -32.657 1.00 78.75 94 GLN A N 1
ATOM 698 C CA . GLN A 1 94 ? 24.479 -20.822 -32.375 1.00 78.75 94 GLN A CA 1
ATOM 699 C C . GLN A 1 94 ? 23.128 -20.712 -33.098 1.00 78.75 94 GLN A C 1
ATOM 701 O O . GLN A 1 94 ? 22.934 -21.339 -34.137 1.00 78.75 94 GLN A O 1
ATOM 706 N N . PRO A 1 95 ? 22.164 -19.969 -32.539 1.00 80.25 95 PRO A N 1
ATOM 707 C CA . PRO A 1 95 ? 20.889 -19.755 -33.204 1.00 80.25 95 PRO A CA 1
ATOM 708 C C . PRO A 1 95 ? 21.082 -18.882 -34.453 1.00 80.25 95 PRO A C 1
ATOM 710 O O . PRO A 1 95 ?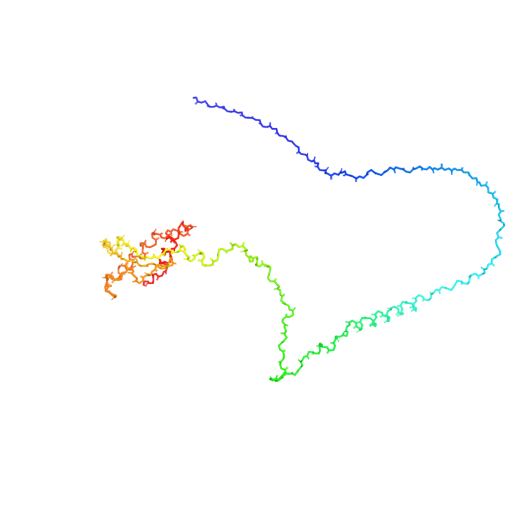 21.383 -17.698 -34.343 1.00 80.25 95 PRO A O 1
ATOM 713 N N . ASP A 1 96 ? 20.848 -19.457 -35.632 1.00 73.69 96 ASP A N 1
ATOM 714 C CA . ASP A 1 96 ? 21.040 -18.776 -36.924 1.00 73.69 96 ASP A CA 1
ATOM 715 C C . ASP A 1 96 ? 19.957 -17.714 -37.229 1.00 73.69 96 ASP A C 1
ATOM 717 O O . ASP A 1 96 ? 20.142 -16.857 -38.086 1.00 73.69 96 ASP A O 1
ATOM 721 N N . ASN A 1 97 ? 18.829 -17.732 -36.503 1.00 77.12 97 ASN A N 1
ATOM 722 C CA . ASN A 1 97 ? 17.670 -16.854 -36.721 1.00 77.12 97 ASN A CA 1
ATOM 723 C C . ASN A 1 97 ? 17.324 -16.027 -35.474 1.00 77.12 97 ASN A C 1
ATOM 725 O O . ASN A 1 97 ? 16.230 -16.139 -34.914 1.00 77.12 97 ASN A O 1
ATOM 729 N N . ILE A 1 98 ? 18.256 -15.194 -35.012 1.00 78.88 98 ILE A N 1
ATOM 730 C CA . ILE A 1 98 ? 17.942 -14.189 -33.993 1.00 78.88 98 ILE A CA 1
ATOM 731 C C . ILE A 1 98 ? 17.219 -13.030 -34.688 1.00 78.88 98 ILE A C 1
ATOM 733 O O . ILE A 1 98 ? 17.841 -12.203 -35.349 1.00 78.88 98 ILE A O 1
ATOM 737 N N . LEU A 1 99 ? 15.894 -12.948 -34.532 1.00 78.31 99 LEU A N 1
ATOM 738 C CA . LEU A 1 99 ? 15.183 -11.712 -34.846 1.00 78.31 99 LEU A CA 1
ATOM 739 C C . LEU A 1 99 ? 15.537 -10.683 -33.772 1.00 78.31 99 LEU A C 1
ATOM 741 O O . LEU A 1 99 ? 15.141 -10.830 -32.612 1.00 78.31 99 LEU A O 1
ATOM 745 N N . GLU A 1 100 ? 16.260 -9.631 -34.148 1.00 72.50 100 GLU A N 1
ATOM 746 C CA . GLU A 1 100 ? 16.423 -8.482 -33.265 1.00 72.50 100 GLU A CA 1
ATOM 747 C C . GLU A 1 100 ? 15.038 -7.903 -32.961 1.00 72.50 100 GLU A C 1
ATOM 749 O O . GLU A 1 100 ? 14.297 -7.476 -33.852 1.00 72.50 100 GLU A O 1
ATOM 754 N N . SER A 1 101 ? 14.655 -7.888 -31.684 1.00 69.56 101 SER A N 1
ATOM 755 C CA . SER A 1 101 ? 13.473 -7.140 -31.275 1.00 69.56 101 SER A CA 1
ATOM 756 C C . SER A 1 101 ? 13.695 -5.677 -31.650 1.00 69.56 101 SER A C 1
ATOM 758 O O . SER A 1 101 ? 14.725 -5.116 -31.270 1.00 69.56 101 SER A O 1
ATOM 760 N N . ARG A 1 102 ? 12.733 -5.060 -32.353 1.00 67.00 102 ARG A N 1
ATOM 761 C CA . ARG A 1 102 ? 12.713 -3.618 -32.643 1.00 67.00 102 ARG A CA 1
ATOM 762 C C . ARG A 1 102 ? 13.189 -2.859 -31.410 1.00 67.00 102 ARG A C 1
ATOM 764 O O . ARG A 1 102 ? 12.509 -2.869 -30.387 1.00 67.00 102 ARG A O 1
ATOM 771 N N . HIS A 1 103 ? 14.361 -2.250 -31.555 1.00 58.22 103 HIS A N 1
ATOM 772 C CA . HIS A 1 103 ? 15.129 -1.492 -30.578 1.00 58.22 103 HIS A CA 1
ATOM 773 C C . HIS A 1 103 ? 14.278 -1.057 -29.377 1.00 58.22 103 HIS A C 1
ATOM 775 O O . HIS A 1 103 ? 13.480 -0.119 -29.474 1.00 58.22 103 HIS A O 1
ATOM 781 N N . ILE A 1 104 ? 14.466 -1.700 -28.217 1.00 58.06 104 ILE A N 1
ATOM 782 C CA . ILE A 1 104 ? 14.237 -0.974 -26.972 1.00 58.06 104 ILE A CA 1
ATOM 783 C C . ILE A 1 104 ? 15.271 0.137 -27.039 1.00 58.06 104 ILE A C 1
ATOM 785 O O . ILE A 1 104 ? 16.456 -0.097 -26.819 1.00 58.06 104 ILE A O 1
ATOM 789 N N . LEU A 1 105 ? 14.841 1.337 -27.429 1.00 57.78 105 LEU A N 1
ATOM 790 C CA . LEU A 1 105 ? 15.604 2.536 -27.148 1.00 57.78 105 LEU A CA 1
ATOM 791 C C . LEU A 1 105 ? 15.825 2.480 -25.640 1.00 57.78 105 LEU A C 1
ATOM 793 O O . LEU A 1 105 ? 14.900 2.755 -24.871 1.00 57.78 105 LEU A O 1
ATOM 797 N N . SER A 1 106 ? 17.015 2.052 -25.216 1.00 55.78 106 SER A N 1
ATOM 798 C CA . SER A 1 106 ? 17.534 2.346 -23.894 1.00 55.78 106 SER A CA 1
ATOM 799 C C . SER A 1 106 ? 17.420 3.848 -23.796 1.00 55.78 106 SER A C 1
ATOM 801 O O . SER A 1 106 ? 18.205 4.584 -24.388 1.00 55.78 106 SER A O 1
ATOM 803 N N . ARG A 1 107 ? 16.321 4.306 -23.199 1.00 58.00 107 ARG A N 1
ATOM 804 C CA . ARG A 1 107 ? 15.979 5.713 -23.131 1.00 58.00 107 ARG A CA 1
ATOM 805 C C . ARG A 1 107 ? 17.081 6.333 -22.297 1.00 58.00 107 ARG A C 1
ATOM 807 O O . ARG A 1 107 ? 17.037 6.244 -21.072 1.00 58.00 107 ARG A O 1
ATOM 814 N N . ALA A 1 108 ? 18.084 6.901 -22.959 1.00 56.69 108 ALA A N 1
ATOM 815 C CA . ALA A 1 108 ? 19.086 7.734 -22.331 1.00 56.69 108 ALA A CA 1
ATOM 816 C C . ALA A 1 108 ? 18.306 8.819 -21.579 1.00 56.69 108 ALA A C 1
ATOM 818 O O . ALA A 1 108 ? 17.615 9.636 -22.185 1.00 56.69 108 ALA A O 1
ATOM 819 N N . GLY A 1 109 ? 18.272 8.714 -20.249 1.00 55.44 109 GLY A N 1
ATOM 820 C CA . GLY A 1 109 ? 17.419 9.545 -19.399 1.00 55.44 109 GLY A CA 1
ATOM 821 C C . GLY A 1 109 ? 16.243 8.843 -18.711 1.00 55.44 109 GLY A C 1
ATOM 822 O O . GLY A 1 109 ? 15.414 9.533 -18.119 1.00 55.44 109 GLY A O 1
ATOM 823 N N . GLN A 1 110 ? 16.141 7.506 -18.703 1.00 54.56 110 GLN A N 1
ATOM 824 C CA . GLN A 1 110 ? 15.402 6.866 -17.612 1.00 54.56 110 GLN A CA 1
ATOM 825 C C . GLN A 1 110 ? 16.119 7.228 -16.303 1.00 54.56 110 GLN A C 1
ATOM 827 O O . GLN A 1 110 ? 17.310 6.943 -16.175 1.00 54.56 110 GLN A O 1
ATOM 832 N N . PRO A 1 111 ? 15.450 7.904 -15.348 1.00 52.19 111 PRO A N 1
ATOM 833 C CA . PRO A 1 111 ? 16.068 8.174 -14.062 1.00 52.19 111 PRO A CA 1
ATOM 834 C C . PRO A 1 111 ? 16.466 6.825 -13.478 1.00 52.19 111 PRO A C 1
ATOM 836 O O . PRO A 1 111 ? 15.624 5.920 -13.422 1.00 52.19 111 PRO A O 1
ATOM 839 N N . SER A 1 112 ? 17.740 6.698 -13.099 1.00 58.44 112 SER A N 1
ATOM 840 C CA . SER A 1 112 ? 18.253 5.492 -12.462 1.00 58.44 112 SER A CA 1
ATOM 841 C C . SER A 1 112 ? 17.276 5.065 -11.372 1.00 58.44 112 SER A C 1
ATOM 843 O O . SER A 1 112 ? 16.693 5.898 -10.666 1.00 58.44 112 SER A O 1
ATOM 845 N N . THR A 1 113 ? 17.045 3.763 -11.255 1.00 57.25 113 THR A N 1
ATOM 846 C CA . THR A 1 113 ? 16.174 3.189 -10.225 1.00 57.25 113 THR A CA 1
ATOM 847 C C . THR A 1 113 ? 16.540 3.729 -8.831 1.00 57.25 113 THR A C 1
ATOM 849 O O . THR A 1 113 ? 15.655 3.928 -8.002 1.00 57.25 113 THR A O 1
ATOM 852 N N . GLU A 1 114 ? 17.810 4.100 -8.631 1.00 58.09 114 GLU A N 1
ATOM 853 C CA . GLU A 1 114 ? 18.354 4.833 -7.479 1.00 58.09 114 GLU A CA 1
ATOM 854 C C . GLU A 1 114 ? 17.779 6.240 -7.268 1.00 58.09 114 GLU A C 1
ATOM 856 O O . GLU A 1 114 ? 17.341 6.546 -6.160 1.00 58.09 114 GLU A O 1
ATOM 861 N N . ARG A 1 115 ? 17.683 7.094 -8.299 1.00 56.03 115 ARG A N 1
ATOM 862 C CA . ARG A 1 115 ? 17.056 8.426 -8.155 1.00 56.03 115 ARG A CA 1
ATOM 863 C C . ARG A 1 115 ? 15.576 8.329 -7.776 1.00 56.03 115 ARG A C 1
ATOM 865 O O . ARG A 1 115 ? 15.076 9.171 -7.041 1.00 56.03 115 ARG A O 1
ATOM 872 N N . ARG A 1 116 ? 14.875 7.277 -8.222 1.00 57.62 116 ARG A N 1
ATOM 873 C CA . ARG A 1 116 ? 13.485 6.984 -7.806 1.00 57.62 116 ARG A CA 1
ATOM 874 C C . ARG A 1 116 ? 13.375 6.360 -6.410 1.00 57.62 116 ARG A C 1
ATOM 876 O O . ARG A 1 116 ? 12.259 6.277 -5.890 1.00 57.62 116 ARG A O 1
ATOM 883 N N . ALA A 1 117 ? 14.472 5.863 -5.842 1.00 60.16 117 ALA A N 1
ATOM 884 C CA . ALA A 1 117 ? 14.516 5.299 -4.496 1.00 60.16 117 ALA A CA 1
ATOM 885 C C . ALA A 1 117 ? 14.792 6.379 -3.438 1.00 60.16 117 ALA A C 1
ATOM 887 O O . ALA A 1 117 ? 14.174 6.338 -2.378 1.00 60.16 117 ALA A O 1
ATOM 888 N N . ALA A 1 118 ? 15.634 7.369 -3.756 1.00 61.53 118 ALA A N 1
ATOM 889 C CA . ALA A 1 118 ? 16.020 8.443 -2.835 1.00 61.53 118 ALA A CA 1
ATOM 890 C C . ALA A 1 118 ? 14.848 9.332 -2.372 1.00 61.53 118 ALA A C 1
ATOM 892 O O . ALA A 1 118 ? 14.873 9.847 -1.261 1.00 61.53 118 ALA A O 1
ATOM 893 N N . ASP A 1 119 ? 13.800 9.470 -3.188 1.00 70.94 119 ASP A N 1
ATOM 894 C CA . ASP A 1 119 ? 12.659 10.358 -2.910 1.00 70.94 119 ASP A CA 1
ATOM 895 C C . ASP A 1 119 ? 11.444 9.622 -2.304 1.00 70.94 119 ASP A C 1
ATOM 897 O O . ASP A 1 119 ? 10.302 10.090 -2.334 1.00 70.94 119 ASP A O 1
ATOM 901 N N . ARG A 1 120 ? 11.647 8.396 -1.800 1.00 80.69 120 ARG A N 1
ATOM 902 C CA . ARG A 1 120 ? 10.557 7.616 -1.209 1.00 80.69 120 ARG A CA 1
ATOM 903 C C . ARG A 1 120 ? 10.424 7.908 0.283 1.00 80.69 120 ARG A C 1
ATOM 905 O O . ARG A 1 120 ? 11.388 7.737 1.027 1.00 80.69 120 ARG A O 1
ATOM 912 N N . PRO A 1 121 ? 9.219 8.269 0.757 1.00 84.50 121 PRO A N 1
ATOM 913 C CA . PRO A 1 121 ? 9.029 8.613 2.153 1.00 84.50 121 PRO A CA 1
ATOM 914 C C . PRO A 1 121 ? 9.294 7.390 3.037 1.00 84.50 121 PRO A C 1
ATOM 916 O O . PRO A 1 121 ? 8.801 6.292 2.760 1.00 84.50 121 PRO A O 1
ATOM 919 N N . THR A 1 122 ? 10.045 7.615 4.114 1.00 91.38 122 THR A N 1
ATOM 920 C CA . THR A 1 122 ? 10.292 6.659 5.200 1.00 91.38 122 THR A CA 1
ATOM 921 C C . THR A 1 122 ? 10.004 7.349 6.532 1.00 91.38 122 THR A C 1
ATOM 923 O O . THR A 1 122 ? 10.327 8.524 6.699 1.00 91.38 122 THR A O 1
ATOM 926 N N . GLY A 1 123 ? 9.338 6.668 7.463 1.00 93.06 123 GLY A N 1
ATOM 927 C CA . GLY A 1 123 ? 8.975 7.237 8.758 1.00 93.06 123 GLY A CA 1
ATOM 928 C C . GLY A 1 123 ? 7.782 6.545 9.408 1.00 93.06 123 GLY A C 1
ATOM 929 O O . GLY A 1 123 ? 7.427 5.416 9.076 1.00 93.06 123 GLY A O 1
ATOM 930 N N . SER A 1 124 ? 7.145 7.243 10.347 1.00 93.81 124 SER A N 1
ATOM 931 C CA . SER A 1 124 ? 5.924 6.777 11.006 1.00 93.81 124 SER A CA 1
ATOM 932 C C . SER A 1 124 ? 4.855 7.863 11.013 1.00 93.81 124 SER A C 1
ATOM 934 O O . SER A 1 124 ? 5.152 9.057 10.979 1.00 93.81 124 SER A O 1
ATOM 936 N N . ALA A 1 125 ? 3.592 7.453 11.033 1.00 93.69 125 ALA A N 1
ATOM 937 C CA . ALA A 1 125 ? 2.452 8.352 11.108 1.00 93.69 125 ALA A CA 1
ATOM 938 C C . ALA A 1 125 ? 1.339 7.748 11.967 1.00 93.69 125 ALA A C 1
ATOM 940 O O . ALA A 1 125 ? 1.323 6.556 12.270 1.00 93.69 125 ALA A O 1
ATOM 941 N N . THR A 1 126 ? 0.401 8.595 12.386 1.00 94.50 126 THR A N 1
ATOM 942 C CA . THR A 1 126 ? -0.775 8.177 13.156 1.00 94.50 126 THR A CA 1
ATOM 943 C C . THR A 1 126 ? -2.008 8.220 12.258 1.00 94.50 126 THR A C 1
ATOM 945 O O . THR A 1 126 ? -2.195 9.174 11.504 1.00 94.50 126 THR A O 1
ATOM 948 N N . ALA A 1 127 ? -2.842 7.188 12.331 1.00 93.44 127 ALA A N 1
ATOM 949 C CA . ALA A 1 127 ? -4.153 7.123 11.706 1.00 93.44 127 ALA A CA 1
ATOM 950 C C . ALA A 1 127 ? -5.230 7.204 12.791 1.00 93.44 127 ALA A C 1
ATOM 952 O O . ALA A 1 127 ? -5.216 6.438 13.753 1.00 93.44 127 ALA A O 1
ATOM 953 N N . THR A 1 128 ? -6.176 8.121 12.613 1.00 95.00 128 THR A N 1
ATOM 954 C CA . THR A 1 128 ? -7.391 8.195 13.428 1.00 95.00 128 THR A CA 1
ATOM 955 C C . THR A 1 128 ? -8.579 7.994 12.504 1.00 95.00 128 THR A C 1
ATOM 957 O O . THR A 1 128 ? -8.665 8.666 11.473 1.00 95.00 128 THR A O 1
ATOM 960 N N . PHE A 1 129 ? -9.460 7.055 12.846 1.00 94.25 129 PHE A N 1
ATOM 961 C CA . PHE A 1 129 ? -10.624 6.719 12.031 1.00 94.25 129 PHE A CA 1
ATOM 962 C C . PHE A 1 129 ? -11.782 6.187 12.860 1.00 94.25 129 PHE A C 1
ATOM 964 O O . PHE A 1 129 ? -11.585 5.556 13.896 1.00 94.25 129 PHE A O 1
ATOM 971 N N . ASP A 1 130 ? -12.996 6.422 12.373 1.00 94.56 130 ASP A N 1
ATOM 972 C CA . ASP A 1 130 ? -14.201 5.821 12.927 1.00 94.56 130 ASP A CA 1
ATOM 973 C C . ASP A 1 130 ? -14.553 4.581 12.093 1.00 94.56 130 ASP A C 1
ATOM 975 O O . ASP A 1 130 ? -14.566 4.628 10.866 1.00 94.56 130 ASP A O 1
ATOM 979 N N . TRP A 1 131 ? -14.855 3.465 12.751 1.00 93.38 131 TRP A N 1
ATOM 980 C CA . TRP A 1 131 ? -15.343 2.249 12.103 1.00 93.38 131 TRP A CA 1
ATOM 981 C C . TRP A 1 131 ? -16.762 1.954 12.566 1.00 93.38 131 TRP A C 1
ATOM 983 O O . TRP A 1 131 ? -17.055 2.017 13.763 1.00 93.38 131 TRP A O 1
ATOM 993 N N . ARG A 1 132 ? -17.638 1.621 11.615 1.00 93.44 132 ARG A N 1
ATOM 994 C CA . ARG A 1 132 ? -19.003 1.184 11.897 1.00 93.44 132 ARG A CA 1
ATOM 995 C C . ARG A 1 132 ? -19.101 -0.319 11.692 1.00 93.44 132 ARG A C 1
ATOM 997 O O . ARG A 1 132 ? -18.918 -0.802 10.579 1.00 93.44 132 ARG A O 1
ATOM 1004 N N . ASP A 1 133 ? -19.417 -1.038 12.759 1.00 88.88 133 ASP A N 1
ATOM 1005 C CA . ASP A 1 133 ? -19.645 -2.479 12.681 1.00 88.88 133 ASP A CA 1
ATOM 1006 C C . ASP A 1 133 ? -21.010 -2.805 12.037 1.00 88.88 133 ASP A C 1
ATOM 1008 O O . ASP A 1 133 ? -21.867 -1.932 11.868 1.00 88.88 133 ASP A O 1
ATOM 1012 N N . ALA A 1 134 ? -21.247 -4.078 11.716 1.00 87.31 134 ALA A N 1
ATOM 1013 C CA . ALA A 1 134 ? -22.513 -4.580 11.176 1.00 87.31 134 ALA A CA 1
ATOM 1014 C C . ALA A 1 134 ? -23.721 -4.221 12.064 1.00 87.31 134 ALA A C 1
ATOM 1016 O O . ALA A 1 134 ? -24.818 -3.977 11.567 1.00 87.31 134 ALA A O 1
ATOM 1017 N N . ARG A 1 135 ? -23.504 -4.093 13.379 1.00 90.81 135 ARG A N 1
ATOM 1018 C CA . ARG A 1 135 ? -24.514 -3.673 14.367 1.00 90.81 135 ARG A CA 1
ATOM 1019 C C . ARG A 1 135 ? -24.752 -2.158 14.419 1.00 90.81 135 ARG A C 1
ATOM 1021 O O . ARG A 1 135 ? -25.385 -1.672 15.348 1.00 90.81 135 ARG A O 1
ATOM 1028 N N . ARG A 1 136 ? -24.203 -1.391 13.469 1.00 89.88 136 ARG A N 1
ATOM 1029 C CA . ARG A 1 136 ? -24.238 0.085 13.406 1.00 89.88 136 ARG A CA 1
ATOM 1030 C C . ARG A 1 136 ? -23.578 0.808 14.587 1.00 89.88 136 ARG A C 1
ATOM 1032 O O . ARG A 1 136 ? -23.664 2.030 14.671 1.00 89.88 136 ARG A O 1
ATOM 1039 N N . GLN A 1 137 ? -22.866 0.084 15.446 1.00 91.19 137 GLN A N 1
ATOM 1040 C CA . GLN A 1 137 ? -22.049 0.663 16.508 1.00 91.19 137 GLN A CA 1
ATOM 1041 C C . GLN A 1 137 ? -20.829 1.355 15.898 1.00 91.19 137 GLN A C 1
ATOM 1043 O O . GLN A 1 137 ? -20.158 0.784 15.034 1.00 91.19 137 GLN A O 1
ATOM 1048 N N . ARG A 1 138 ? -20.567 2.594 16.325 1.00 92.69 138 ARG A N 1
ATOM 1049 C CA . ARG A 1 138 ? -19.409 3.384 15.891 1.00 92.69 138 ARG A CA 1
ATOM 1050 C C . ARG A 1 138 ? -18.322 3.297 16.951 1.00 92.69 138 ARG A C 1
ATOM 1052 O O . ARG A 1 138 ? -18.565 3.611 18.111 1.00 92.69 138 ARG A O 1
ATOM 1059 N N . SER A 1 139 ? -17.117 2.932 16.539 1.00 92.19 139 SER A N 1
ATOM 1060 C CA . SER A 1 139 ? -15.940 2.927 17.406 1.00 92.19 139 SER A CA 1
ATOM 1061 C C . SER A 1 139 ? -14.848 3.777 16.781 1.00 92.19 139 SER A C 1
ATOM 1063 O O . SER A 1 139 ? -14.579 3.662 15.584 1.00 92.19 139 SER A O 1
ATOM 1065 N N . ARG A 1 140 ? -14.220 4.627 17.592 1.00 93.81 140 ARG A N 1
ATOM 1066 C CA . ARG A 1 140 ? -13.085 5.446 17.175 1.00 93.81 140 ARG A CA 1
ATOM 1067 C C . ARG A 1 140 ? -11.786 4.712 17.464 1.00 93.81 140 ARG A C 1
ATOM 1069 O O . ARG A 1 140 ? -11.543 4.291 18.591 1.00 93.81 140 ARG A O 1
ATOM 1076 N N . TRP A 1 141 ? -10.941 4.611 16.451 1.00 93.19 141 TRP A N 1
ATOM 1077 C CA . TRP A 1 141 ? -9.650 3.944 16.507 1.00 93.19 141 TRP A CA 1
ATOM 1078 C C . TRP A 1 141 ? -8.537 4.962 16.302 1.00 93.19 141 TRP A C 1
ATOM 1080 O O . TRP A 1 141 ? -8.639 5.854 15.457 1.00 93.19 141 TRP A O 1
ATOM 1090 N N . LYS A 1 142 ? -7.461 4.815 17.075 1.00 94.25 142 LYS A N 1
ATOM 1091 C CA . LYS A 1 142 ? -6.225 5.582 16.923 1.00 94.25 142 LYS A CA 1
ATOM 1092 C C . LYS A 1 142 ? -5.063 4.607 16.863 1.00 94.25 142 LYS A C 1
ATOM 1094 O O . LYS A 1 142 ? -4.800 3.886 17.824 1.00 94.25 142 LYS A O 1
ATOM 1099 N N . THR A 1 143 ? -4.371 4.582 15.735 1.00 94.25 143 THR A N 1
ATOM 1100 C CA . THR A 1 143 ? -3.286 3.638 15.486 1.00 94.25 143 THR A CA 1
ATOM 1101 C C . THR A 1 143 ? -2.061 4.344 14.937 1.00 94.25 143 THR A C 1
ATOM 1103 O O . THR A 1 143 ? -2.149 5.438 14.382 1.00 94.25 143 THR A O 1
ATOM 1106 N N . ARG A 1 144 ? -0.891 3.739 15.126 1.00 94.50 144 ARG A N 1
ATOM 1107 C CA . ARG A 1 144 ? 0.364 4.199 14.533 1.00 94.50 144 ARG A CA 1
ATOM 1108 C C . ARG A 1 144 ? 0.771 3.206 13.458 1.00 94.50 144 ARG A C 1
ATOM 1110 O O . ARG A 1 144 ? 0.594 2.008 13.652 1.00 94.50 144 ARG A O 1
ATOM 1117 N N . TYR A 1 145 ? 1.304 3.708 12.355 1.00 94.56 145 TYR A N 1
ATOM 1118 C CA . TYR A 1 145 ? 1.850 2.887 11.289 1.00 94.56 145 TYR A CA 1
ATOM 1119 C C . TYR A 1 145 ? 3.211 3.392 10.836 1.00 94.56 145 TYR A C 1
ATOM 1121 O O . TYR A 1 145 ? 3.518 4.583 10.925 1.00 94.56 145 TYR A O 1
ATOM 1129 N N . GLU A 1 146 ? 4.010 2.461 10.346 1.00 95.12 146 GLU A N 1
ATOM 1130 C CA . GLU A 1 146 ? 5.349 2.686 9.822 1.00 95.12 146 GLU A CA 1
ATOM 1131 C C . GLU A 1 146 ? 5.324 2.501 8.305 1.00 95.12 146 GLU A C 1
ATOM 1133 O O . GLU A 1 146 ? 4.530 1.729 7.755 1.00 95.12 146 GLU A O 1
ATOM 1138 N N . TYR A 1 147 ? 6.154 3.268 7.612 1.00 94.50 147 TYR A N 1
ATOM 1139 C CA . TYR A 1 147 ? 6.322 3.171 6.174 1.00 94.50 147 TYR A CA 1
ATOM 1140 C C . TYR A 1 147 ? 7.798 3.303 5.818 1.00 94.50 147 TYR A C 1
ATOM 1142 O O . TYR A 1 147 ? 8.505 4.156 6.351 1.00 94.50 147 TYR A O 1
ATOM 1150 N N . HIS A 1 148 ? 8.252 2.459 4.899 1.00 93.00 148 HIS A N 1
ATOM 1151 C CA . HIS A 1 148 ? 9.632 2.392 4.441 1.00 93.00 148 HIS A CA 1
ATOM 1152 C C . HIS A 1 148 ? 9.644 2.370 2.923 1.00 93.00 148 HIS A C 1
ATOM 1154 O O . HIS A 1 148 ? 8.920 1.590 2.304 1.00 93.00 148 HIS A O 1
ATOM 1160 N N . ASN A 1 149 ? 10.455 3.233 2.311 1.00 91.00 149 ASN A N 1
ATOM 1161 C CA . ASN A 1 149 ? 10.592 3.308 0.858 1.00 91.00 149 ASN A CA 1
ATOM 1162 C C . ASN A 1 149 ? 9.236 3.418 0.134 1.00 91.00 149 ASN A C 1
ATOM 1164 O O . ASN A 1 149 ? 9.021 2.783 -0.901 1.00 91.00 149 ASN A O 1
ATOM 1168 N N . GLY A 1 150 ? 8.311 4.225 0.671 1.00 89.50 150 GLY A N 1
ATOM 1169 C CA . GLY A 1 150 ? 6.980 4.430 0.090 1.00 89.50 150 GLY A CA 1
ATOM 1170 C C . GLY A 1 150 ? 6.040 3.224 0.196 1.00 89.50 150 GLY A C 1
ATOM 1171 O O . GLY A 1 150 ? 5.006 3.204 -0.470 1.00 89.50 150 GLY A O 1
ATOM 1172 N N . VAL A 1 151 ? 6.378 2.234 1.025 1.00 91.50 151 VAL A N 1
ATOM 1173 C CA . VAL A 1 151 ? 5.545 1.072 1.341 1.00 91.50 151 VAL A CA 1
ATOM 1174 C C . VAL A 1 151 ? 5.191 1.120 2.820 1.00 91.50 151 VAL A C 1
ATOM 1176 O O . VAL A 1 151 ? 6.060 1.143 3.683 1.00 91.50 151 VAL A O 1
ATOM 1179 N N . ILE A 1 152 ? 3.898 1.142 3.118 1.00 93.69 152 ILE A N 1
ATOM 1180 C CA . ILE A 1 152 ? 3.390 1.021 4.487 1.00 93.69 152 ILE A CA 1
ATOM 1181 C C . ILE A 1 152 ? 3.502 -0.436 4.945 1.00 93.69 152 ILE A C 1
ATOM 1183 O O . ILE A 1 152 ? 3.043 -1.341 4.242 1.00 93.69 152 ILE A O 1
ATOM 1187 N N . ASP A 1 153 ? 4.006 -0.650 6.159 1.00 93.19 153 ASP A N 1
ATOM 1188 C CA . ASP A 1 153 ? 3.892 -1.942 6.829 1.00 93.19 153 ASP A CA 1
ATOM 1189 C C . ASP A 1 153 ? 2.459 -2.132 7.351 1.00 93.19 153 ASP A C 1
ATOM 1191 O O . ASP A 1 153 ? 2.035 -1.519 8.332 1.00 93.19 153 ASP A O 1
ATOM 1195 N N . THR A 1 154 ? 1.692 -3.013 6.711 1.00 91.12 154 THR A N 1
ATOM 1196 C CA . THR A 1 154 ? 0.318 -3.333 7.138 1.00 91.12 154 THR A CA 1
ATOM 1197 C C . THR A 1 154 ? 0.257 -3.982 8.528 1.00 91.12 154 THR A C 1
ATOM 1199 O O . THR A 1 154 ? -0.762 -3.867 9.214 1.00 91.12 154 THR A O 1
ATOM 1202 N N . GLY A 1 155 ? 1.342 -4.624 8.978 1.00 89.12 155 GLY A N 1
ATOM 1203 C CA . GLY A 1 155 ? 1.462 -5.219 10.306 1.00 89.12 155 GLY A CA 1
ATOM 1204 C C . GLY A 1 155 ? 1.538 -4.179 11.422 1.00 89.12 155 GLY A C 1
ATOM 1205 O O . GLY A 1 155 ? 1.072 -4.445 12.534 1.00 89.12 155 GLY A O 1
ATOM 1206 N N . SER A 1 156 ? 2.049 -2.985 11.116 1.00 92.50 156 SER A N 1
ATOM 1207 C CA . SER A 1 156 ? 2.176 -1.882 12.068 1.00 92.50 156 SER A CA 1
ATOM 1208 C C . SER A 1 156 ? 0.824 -1.291 12.506 1.00 92.50 156 SER A C 1
ATOM 1210 O O . SER A 1 156 ? 0.659 -0.930 13.670 1.00 92.50 156 SER A O 1
ATOM 1212 N N . PHE A 1 157 ? -0.186 -1.317 11.626 1.00 89.19 157 PHE A N 1
ATOM 1213 C CA . PHE A 1 157 ? -1.448 -0.566 11.738 1.00 89.19 157 PHE A CA 1
ATOM 1214 C C . PHE A 1 157 ? -2.349 -0.866 12.943 1.00 89.19 157 PHE A C 1
ATOM 1216 O O . PHE A 1 157 ? -3.272 -0.100 13.191 1.00 89.19 157 PHE A O 1
ATOM 1223 N N . CYS A 1 158 ? -2.128 -1.941 13.692 1.00 92.19 158 CYS A N 1
ATOM 1224 C CA . CYS A 1 158 ? -2.925 -2.286 14.875 1.00 92.19 158 CYS A CA 1
ATOM 1225 C C . CYS A 1 158 ? -2.058 -2.920 15.972 1.00 92.19 158 CYS A C 1
ATOM 1227 O O . CYS A 1 158 ? -2.558 -3.716 16.765 1.00 92.19 158 CYS A O 1
ATOM 1229 N N . ARG A 1 159 ? -0.757 -2.591 16.024 1.00 91.75 159 ARG A N 1
ATOM 1230 C CA . ARG A 1 159 ? 0.191 -3.169 17.000 1.00 91.75 159 ARG A CA 1
ATOM 1231 C C . ARG A 1 159 ? -0.167 -2.895 18.462 1.00 91.75 159 ARG A C 1
ATOM 1233 O O . ARG A 1 159 ? 0.250 -3.656 19.325 1.00 91.75 159 ARG A O 1
ATOM 1240 N N . ASN A 1 160 ? -0.954 -1.853 18.725 1.00 91.00 160 ASN A N 1
ATOM 1241 C CA . ASN A 1 160 ? -1.417 -1.493 20.068 1.00 91.00 160 ASN A CA 1
ATOM 1242 C C . ASN A 1 160 ? -2.398 -2.525 20.657 1.00 91.00 160 ASN A C 1
ATOM 1244 O O . ASN A 1 160 ? -2.619 -2.535 21.863 1.00 91.00 160 ASN A O 1
ATOM 1248 N N . TYR A 1 161 ? -3.002 -3.368 19.814 1.00 90.25 161 TYR A N 1
ATOM 1249 C CA . TYR A 1 161 ? -3.980 -4.376 20.216 1.00 90.25 161 TYR A CA 1
ATOM 1250 C C . TYR A 1 161 ? -3.377 -5.778 20.125 1.00 90.25 161 TYR A C 1
ATOM 1252 O O . TYR A 1 161 ? -2.587 -6.082 19.227 1.00 90.25 161 TYR A O 1
ATOM 1260 N N . ARG A 1 162 ? -3.783 -6.667 21.038 1.00 92.31 162 ARG A N 1
ATOM 1261 C CA . ARG A 1 162 ? -3.312 -8.055 21.064 1.00 92.31 162 ARG A CA 1
ATOM 1262 C C . ARG A 1 162 ? -3.735 -8.785 19.786 1.00 92.31 162 ARG A C 1
ATOM 1264 O O . ARG A 1 162 ? -4.919 -8.858 19.463 1.00 92.31 162 ARG A O 1
ATOM 1271 N N . ARG A 1 163 ? -2.772 -9.384 19.076 1.00 90.75 163 ARG A N 1
ATOM 1272 C CA . ARG A 1 163 ? -3.052 -10.198 17.880 1.00 90.75 163 ARG A CA 1
ATOM 1273 C C . ARG A 1 163 ? -4.089 -11.281 18.201 1.00 90.75 163 ARG A C 1
ATOM 1275 O O . ARG A 1 163 ? -3.988 -11.965 19.214 1.00 90.75 163 ARG A O 1
ATOM 1282 N N . GLY A 1 164 ? -5.085 -11.417 17.328 1.00 88.06 164 GLY A N 1
ATOM 1283 C CA . GLY A 1 164 ? -6.177 -12.386 17.470 1.00 88.06 164 GLY A CA 1
ATOM 1284 C C . GLY A 1 164 ? -7.395 -11.885 18.253 1.00 88.06 164 GLY A C 1
ATOM 1285 O O . GLY A 1 164 ? -8.462 -12.481 18.096 1.00 88.06 164 GLY A O 1
ATOM 1286 N N . SER A 1 165 ? -7.276 -10.783 19.004 1.00 93.00 165 SER A N 1
ATOM 1287 C CA . SER A 1 165 ? -8.396 -10.196 19.745 1.00 93.00 165 SER A CA 1
ATOM 1288 C C . SER A 1 165 ? -9.469 -9.612 18.816 1.00 93.00 165 SER A C 1
ATOM 1290 O O . SER A 1 165 ? -9.222 -9.345 17.631 1.00 93.00 165 SER A O 1
ATOM 1292 N N . ILE A 1 166 ? -10.676 -9.411 19.351 1.00 91.31 166 ILE A N 1
ATOM 1293 C CA . ILE A 1 166 ? -11.792 -8.806 18.608 1.00 91.31 166 ILE A CA 1
ATOM 1294 C C . ILE A 1 166 ? -11.423 -7.380 18.183 1.00 91.31 166 ILE A C 1
ATOM 1296 O O . ILE A 1 166 ? -11.681 -6.979 17.045 1.00 91.31 166 ILE A O 1
ATOM 1300 N N . GLU A 1 167 ? -10.740 -6.644 19.054 1.00 92.38 167 GLU A N 1
ATOM 1301 C CA . GLU A 1 167 ? -10.255 -5.290 18.810 1.00 92.38 167 GLU A CA 1
ATOM 1302 C C . GLU A 1 167 ? -9.239 -5.271 17.670 1.00 92.38 167 GLU A C 1
ATOM 1304 O O . GLU A 1 167 ? -9.366 -4.460 16.758 1.00 92.38 167 GLU A O 1
ATOM 1309 N N . TYR A 1 168 ? -8.283 -6.207 17.647 1.00 92.81 168 TYR A N 1
ATOM 1310 C CA . TYR A 1 168 ? -7.298 -6.299 16.569 1.00 92.81 168 TYR A CA 1
ATOM 1311 C C . TYR A 1 168 ? -7.954 -6.560 15.206 1.00 92.81 168 TYR A C 1
ATOM 1313 O O . TYR A 1 168 ? -7.644 -5.886 14.221 1.00 92.81 168 TYR A O 1
ATOM 1321 N N . ARG A 1 169 ? -8.900 -7.507 15.137 1.00 91.56 169 ARG A N 1
ATOM 1322 C CA . ARG A 1 169 ? -9.628 -7.820 13.893 1.00 91.56 169 ARG A CA 1
ATOM 1323 C C . ARG A 1 169 ? -10.461 -6.628 13.418 1.00 91.56 169 ARG A C 1
ATOM 1325 O O . ARG A 1 169 ? -10.464 -6.314 12.230 1.00 91.56 169 ARG A O 1
ATOM 1332 N N . THR A 1 170 ? -11.139 -5.951 14.342 1.00 92.56 170 THR A N 1
ATOM 1333 C CA . THR A 1 170 ? -11.994 -4.790 14.046 1.00 92.56 170 THR A CA 1
ATOM 1334 C C . THR A 1 170 ? -11.163 -3.582 13.615 1.00 92.56 170 THR A C 1
ATOM 1336 O O . THR A 1 170 ? -11.481 -2.944 12.613 1.00 92.56 170 THR A O 1
ATOM 1339 N N . CYS A 1 171 ? -10.036 -3.342 14.286 1.00 93.06 171 CYS A N 1
ATOM 1340 C CA . CYS A 1 171 ? -9.048 -2.341 13.908 1.00 93.06 171 CYS A CA 1
ATOM 1341 C C . CYS A 1 171 ? -8.537 -2.564 12.478 1.00 93.06 171 CYS A C 1
ATOM 1343 O O . CYS A 1 171 ? -8.507 -1.620 11.694 1.00 93.06 171 CYS A O 1
ATOM 1345 N N . ARG A 1 172 ? -8.208 -3.807 12.089 1.00 93.62 172 ARG A N 1
ATOM 1346 C CA . ARG A 1 172 ? -7.758 -4.107 10.716 1.00 93.62 172 ARG A CA 1
ATOM 1347 C C . ARG A 1 172 ? -8.841 -3.869 9.665 1.00 93.62 172 ARG A C 1
ATOM 1349 O O . ARG A 1 172 ? -8.523 -3.369 8.588 1.00 93.62 172 ARG A O 1
ATOM 1356 N N . LYS A 1 173 ? -10.105 -4.186 9.969 1.00 92.88 173 LYS A N 1
ATOM 1357 C CA . LYS A 1 173 ? -11.243 -3.882 9.082 1.00 92.88 173 LYS A CA 1
ATOM 1358 C C . LYS A 1 173 ? -11.388 -2.374 8.866 1.00 92.88 173 LYS A C 1
ATOM 1360 O O . LYS A 1 173 ? -11.453 -1.930 7.722 1.00 92.88 173 LYS A O 1
ATOM 1365 N N . GLY A 1 174 ? -11.348 -1.595 9.947 1.00 93.62 174 GLY A N 1
ATOM 1366 C CA . GLY A 1 174 ? -11.413 -0.137 9.866 1.00 93.62 174 GLY A CA 1
ATOM 1367 C C . GLY A 1 174 ? -10.196 0.493 9.189 1.00 93.62 174 GLY A C 1
ATOM 1368 O O . GLY A 1 174 ? -10.359 1.362 8.339 1.00 93.62 174 GLY A O 1
ATOM 1369 N N . ALA A 1 175 ? -8.987 0.003 9.472 1.00 94.25 175 ALA A N 1
ATOM 1370 C CA . ALA A 1 175 ? -7.760 0.467 8.829 1.00 94.25 175 ALA A CA 1
ATOM 1371 C C . ALA A 1 175 ? -7.796 0.244 7.311 1.00 94.25 175 ALA A C 1
ATOM 1373 O O . ALA A 1 175 ? -7.393 1.119 6.548 1.00 94.25 175 ALA A O 1
ATOM 1374 N N . ARG A 1 176 ? -8.328 -0.901 6.861 1.00 93.62 176 ARG A N 1
ATOM 1375 C CA . ARG A 1 176 ? -8.521 -1.170 5.433 1.00 93.62 176 ARG A CA 1
ATOM 1376 C C . ARG A 1 176 ? -9.465 -0.148 4.795 1.00 93.62 176 ARG A C 1
ATOM 1378 O O . ARG A 1 176 ? -9.120 0.406 3.758 1.00 93.62 176 ARG A O 1
ATOM 1385 N N . ALA A 1 177 ? -10.607 0.143 5.416 1.00 93.06 177 ALA A N 1
ATOM 1386 C CA . ALA A 1 177 ? -11.540 1.149 4.901 1.00 93.06 177 ALA A CA 1
ATOM 1387 C C . ALA A 1 177 ? -10.924 2.560 4.871 1.00 93.06 177 ALA A C 1
ATOM 1389 O O . ALA A 1 177 ? -10.997 3.246 3.858 1.00 93.06 177 ALA A O 1
ATOM 1390 N N . TRP A 1 178 ? -10.208 2.944 5.927 1.00 94.19 178 TRP A N 1
ATOM 1391 C CA . TRP A 1 178 ? -9.485 4.217 6.005 1.00 94.19 178 TRP A CA 1
ATOM 1392 C C . TRP A 1 178 ? -8.416 4.382 4.914 1.00 94.19 178 TRP A C 1
ATOM 1394 O O . TRP A 1 178 ? -8.182 5.490 4.418 1.00 94.19 178 TRP A O 1
ATOM 1404 N N . LEU A 1 179 ? -7.747 3.284 4.543 1.00 93.50 179 LEU A N 1
ATOM 1405 C CA . LEU A 1 179 ? -6.797 3.250 3.431 1.00 93.50 179 LEU A CA 1
ATOM 1406 C C . LEU A 1 179 ? -7.505 3.326 2.077 1.00 93.50 179 LEU A C 1
ATOM 1408 O O . LEU A 1 179 ? -6.989 3.990 1.183 1.00 93.50 179 LEU A O 1
ATOM 1412 N N . ALA A 1 180 ? -8.668 2.686 1.928 1.00 92.06 180 ALA A N 1
ATOM 1413 C CA . ALA A 1 180 ? -9.473 2.764 0.711 1.00 92.06 180 ALA A CA 1
ATOM 1414 C C . ALA A 1 180 ? -9.909 4.211 0.428 1.00 92.06 180 ALA A C 1
ATOM 1416 O O . ALA A 1 180 ? -9.688 4.709 -0.673 1.00 92.06 180 ALA A O 1
ATOM 1417 N N . GLU A 1 181 ? -10.402 4.922 1.448 1.00 91.81 181 GLU A N 1
ATOM 1418 C CA . GLU A 1 181 ? -10.767 6.346 1.354 1.00 91.81 181 GLU A CA 1
ATOM 1419 C C . GLU A 1 181 ? -9.597 7.223 0.882 1.00 91.81 181 GLU A C 1
ATOM 1421 O O . GLU A 1 181 ? -9.7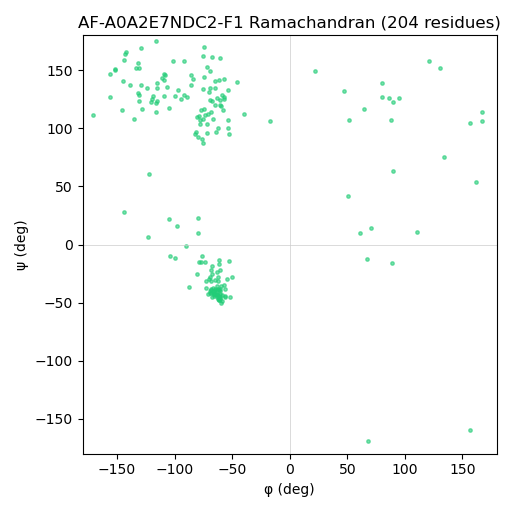75 8.150 0.098 1.00 91.81 181 GLU A O 1
ATOM 1426 N N . ARG A 1 182 ? -8.376 6.924 1.341 1.00 91.75 182 ARG A N 1
ATOM 1427 C CA . ARG A 1 182 ? -7.159 7.662 0.957 1.00 91.75 182 ARG A CA 1
ATOM 1428 C C . ARG A 1 182 ? -6.584 7.250 -0.379 1.00 91.75 182 ARG A C 1
ATOM 1430 O O . ARG A 1 182 ? -5.854 8.031 -0.982 1.00 91.75 182 ARG A O 1
ATOM 1437 N N . CYS A 1 183 ? -6.845 6.021 -0.797 1.00 90.75 183 CYS A N 1
ATOM 1438 C CA . CYS A 1 183 ? -6.461 5.548 -2.110 1.00 90.75 183 CYS A CA 1
ATOM 1439 C C . CYS A 1 183 ? -7.292 6.249 -3.194 1.00 90.75 183 CYS A C 1
ATOM 1441 O O . CYS A 1 183 ? -6.733 6.673 -4.207 1.00 90.75 183 CYS A O 1
ATOM 1443 N N . GLY A 1 184 ? -8.589 6.453 -2.944 1.00 85.50 184 GLY A N 1
ATOM 1444 C CA . GLY A 1 184 ? -9.525 7.017 -3.9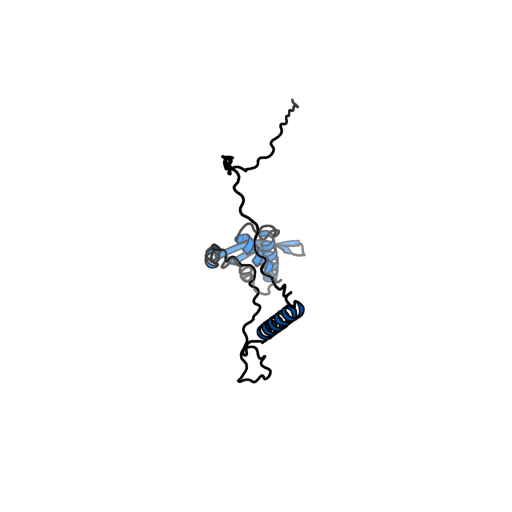16 1.00 85.50 184 GLY A CA 1
ATOM 1445 C C . GLY A 1 184 ? -9.777 6.079 -5.102 1.00 85.50 184 GLY A C 1
ATOM 1446 O O . GLY A 1 184 ? -9.348 4.925 -5.105 1.00 85.50 184 GLY A O 1
ATOM 1447 N N . ASP A 1 185 ? -10.440 6.592 -6.140 1.00 73.44 185 ASP A N 1
ATOM 1448 C CA . ASP A 1 185 ? -11.017 5.777 -7.224 1.00 73.44 185 ASP A CA 1
ATOM 1449 C C . ASP A 1 185 ? -10.016 5.302 -8.300 1.00 73.44 185 ASP A C 1
ATOM 1451 O O . ASP A 1 185 ? -10.394 4.988 -9.424 1.00 73.44 185 ASP A O 1
ATOM 1455 N N . GLY A 1 186 ? -8.716 5.233 -7.993 1.00 63.88 186 GLY A N 1
ATOM 1456 C CA . GLY A 1 186 ? -7.696 4.583 -8.835 1.00 63.88 186 GLY A CA 1
ATOM 1457 C C . GLY A 1 186 ? -7.381 5.236 -10.193 1.00 63.88 186 GLY A C 1
ATOM 1458 O O . GLY A 1 186 ? -6.359 4.908 -10.792 1.00 63.88 186 GLY A O 1
ATOM 1459 N N . THR A 1 187 ? -8.189 6.183 -10.674 1.00 65.75 187 THR A N 1
ATOM 1460 C CA . THR A 1 187 ? -8.049 6.789 -12.011 1.00 65.75 187 THR A CA 1
ATOM 1461 C C . THR A 1 187 ? -6.854 7.734 -12.128 1.00 65.75 187 THR A C 1
ATOM 1463 O O . THR A 1 187 ? -6.244 7.810 -13.194 1.00 65.75 187 THR A O 1
ATOM 1466 N N . ARG A 1 188 ? -6.464 8.426 -11.047 1.00 62.41 188 ARG A N 1
ATOM 1467 C CA . ARG A 1 188 ? -5.216 9.206 -10.970 1.00 62.41 188 ARG A CA 1
ATOM 1468 C C . ARG A 1 188 ? -4.628 9.157 -9.562 1.00 62.41 188 ARG A C 1
ATOM 1470 O O . ARG A 1 188 ? -5.203 9.679 -8.613 1.00 62.41 188 ARG A O 1
ATOM 1477 N N . LEU A 1 189 ? -3.444 8.561 -9.437 1.00 74.69 189 LEU A N 1
ATOM 1478 C CA . LEU A 1 189 ? -2.647 8.609 -8.211 1.00 74.69 189 LEU A CA 1
ATOM 1479 C C . LEU A 1 189 ? -1.929 9.963 -8.158 1.00 74.69 189 LEU A C 1
ATOM 1481 O O . LEU A 1 189 ? -0.848 10.116 -8.721 1.00 74.69 189 LEU A O 1
ATOM 1485 N N . ALA A 1 190 ? -2.546 10.949 -7.508 1.00 72.62 190 ALA A N 1
ATOM 1486 C CA . ALA A 1 190 ? -2.085 12.337 -7.501 1.00 72.62 190 ALA A CA 1
ATOM 1487 C C . ALA A 1 190 ? -0.767 12.541 -6.733 1.00 72.62 190 ALA A C 1
ATOM 1489 O O . ALA A 1 190 ? -0.056 13.512 -6.972 1.00 72.62 190 ALA A O 1
ATOM 1490 N N . SER A 1 191 ? -0.411 11.636 -5.812 1.00 83.44 191 SER A N 1
ATOM 1491 C CA . SER A 1 191 ? 0.802 11.766 -4.995 1.00 83.44 191 SER A CA 1
ATOM 1492 C C . SER A 1 191 ? 1.501 10.433 -4.708 1.00 83.44 191 SER A C 1
ATOM 1494 O O . SER A 1 191 ? 0.899 9.356 -4.738 1.00 83.44 191 SER A O 1
ATOM 1496 N N . ALA A 1 192 ? 2.797 10.494 -4.371 1.00 84.19 192 ALA A N 1
ATOM 1497 C CA . ALA A 1 192 ? 3.549 9.339 -3.863 1.00 84.19 192 ALA A CA 1
ATOM 1498 C C . ALA A 1 192 ? 2.901 8.739 -2.601 1.00 84.19 192 ALA A C 1
ATOM 1500 O O . ALA A 1 192 ? 2.862 7.521 -2.435 1.00 84.19 192 ALA A O 1
ATOM 1501 N N . ARG A 1 193 ? 2.315 9.592 -1.752 1.00 86.44 193 ARG A N 1
ATOM 1502 C CA . ARG A 1 193 ? 1.605 9.181 -0.537 1.00 86.44 193 ARG A CA 1
ATOM 1503 C C . ARG A 1 193 ? 0.313 8.423 -0.847 1.00 86.44 193 ARG A C 1
ATOM 1505 O O . ARG A 1 193 ? 0.026 7.422 -0.204 1.00 86.44 193 ARG A O 1
ATOM 1512 N N . GLN A 1 194 ? -0.428 8.848 -1.869 1.00 89.12 194 GLN A N 1
ATOM 1513 C CA . GLN A 1 194 ? -1.626 8.143 -2.330 1.00 89.12 194 GLN A CA 1
ATOM 1514 C C . GLN A 1 194 ? -1.289 6.755 -2.887 1.00 89.12 194 GLN A C 1
ATOM 1516 O O . GLN A 1 194 ? -1.943 5.780 -2.526 1.00 89.12 194 GLN A O 1
ATOM 1521 N N . ARG A 1 195 ? -0.207 6.633 -3.676 1.00 89.00 195 ARG A N 1
ATOM 1522 C CA . ARG A 1 195 ? 0.302 5.324 -4.136 1.00 89.00 195 ARG A CA 1
ATOM 1523 C C . ARG A 1 195 ? 0.616 4.387 -2.975 1.00 89.00 195 ARG A C 1
ATOM 1525 O O . ARG A 1 195 ? 0.221 3.224 -3.000 1.00 89.00 195 ARG A O 1
ATOM 1532 N N . MET A 1 196 ? 1.269 4.916 -1.945 1.00 90.62 196 MET A N 1
ATOM 1533 C CA . MET A 1 196 ? 1.583 4.181 -0.723 1.00 90.62 196 MET A CA 1
ATOM 1534 C C . MET A 1 196 ? 0.314 3.680 -0.005 1.00 90.62 196 MET A C 1
ATOM 1536 O O . MET A 1 196 ? 0.268 2.521 0.411 1.00 90.62 196 MET A O 1
ATOM 1540 N N . TYR A 1 197 ? -0.737 4.505 0.093 1.00 92.25 197 TYR A N 1
ATOM 1541 C CA . TYR A 1 197 ? -2.019 4.094 0.683 1.00 92.25 197 TYR A CA 1
ATOM 1542 C C . TYR A 1 197 ? -2.732 3.012 -0.135 1.00 92.25 197 TYR A C 1
ATOM 1544 O O . TYR A 1 197 ? -3.204 2.033 0.443 1.00 92.25 197 TYR A O 1
ATOM 1552 N N . CYS A 1 198 ? -2.752 3.133 -1.464 1.00 91.12 198 CYS A N 1
ATOM 1553 C CA . CYS A 1 198 ? -3.340 2.125 -2.347 1.00 91.12 198 CYS A CA 1
ATOM 1554 C C . CYS A 1 198 ? -2.632 0.771 -2.256 1.00 91.12 198 CYS A C 1
ATOM 1556 O O . CYS A 1 198 ? -3.287 -0.268 -2.151 1.00 91.12 198 CYS A O 1
ATOM 1558 N N . HIS A 1 199 ? -1.296 0.778 -2.240 1.00 90.69 199 HIS A N 1
ATOM 1559 C CA . HIS A 1 199 ? -0.516 -0.442 -2.061 1.00 90.69 199 HIS A CA 1
ATOM 1560 C C . HIS A 1 199 ? -0.862 -1.117 -0.729 1.00 90.69 199 HIS A C 1
ATOM 1562 O O . HIS A 1 199 ? -1.190 -2.303 -0.695 1.00 90.69 199 HIS A O 1
ATOM 1568 N N . ALA A 1 200 ? -0.877 -0.354 0.368 1.00 92.88 200 ALA A N 1
ATOM 1569 C CA . ALA A 1 200 ? -1.260 -0.894 1.666 1.00 92.88 200 ALA A CA 1
ATOM 1570 C C . ALA A 1 200 ? -2.681 -1.444 1.687 1.00 92.88 200 ALA A C 1
ATOM 1572 O O . ALA A 1 200 ? -2.864 -2.543 2.197 1.00 92.88 200 ALA A O 1
ATOM 1573 N N . HIS A 1 201 ? -3.660 -0.742 1.108 1.00 92.38 201 HIS A N 1
ATOM 1574 C CA . HIS A 1 201 ? -5.046 -1.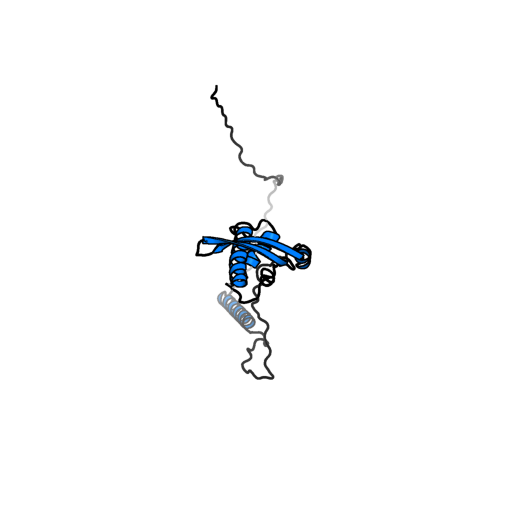208 1.038 1.00 92.38 201 HIS A CA 1
ATOM 1575 C C . HIS A 1 201 ? -5.145 -2.625 0.450 1.00 92.38 201 HIS A C 1
ATOM 1577 O O . HIS A 1 201 ? -5.818 -3.483 1.025 1.00 92.38 201 HIS A O 1
ATOM 1583 N N . SER A 1 202 ? -4.423 -2.887 -0.645 1.00 88.81 202 SER A N 1
ATOM 1584 C CA . SER A 1 202 ? -4.387 -4.207 -1.289 1.00 88.81 202 SER A CA 1
ATOM 1585 C C . SER A 1 202 ? -3.709 -5.298 -0.442 1.00 88.81 202 SER A C 1
ATOM 1587 O O . SER A 1 202 ? -4.038 -6.474 -0.571 1.00 88.81 202 SER A O 1
ATOM 1589 N N . GLY A 1 203 ? -2.806 -4.921 0.471 1.00 86.81 203 GLY A N 1
ATOM 1590 C CA . GLY A 1 203 ? -2.087 -5.846 1.352 1.00 86.81 203 GLY A CA 1
ATOM 1591 C C . GLY A 1 203 ? -2.890 -6.345 2.560 1.00 86.81 203 GLY A C 1
ATOM 1592 O O . GLY A 1 203 ? -2.510 -7.336 3.188 1.00 86.81 203 GLY A O 1
ATOM 1593 N N . PHE A 1 204 ? -4.017 -5.710 2.907 1.00 83.56 204 PHE A N 1
ATOM 1594 C CA . PHE A 1 204 ? -4.863 -6.166 4.014 1.00 83.56 204 PHE A CA 1
ATOM 1595 C C . PHE A 1 204 ? -5.686 -7.400 3.618 1.00 83.56 204 PHE A C 1
ATOM 1597 O O . PHE A 1 204 ? -6.826 -7.286 3.176 1.00 83.56 204 PHE A O 1
ATOM 1604 N N . ARG A 1 205 ? -5.135 -8.595 3.863 1.00 74.44 205 ARG A N 1
ATOM 1605 C CA . ARG A 1 205 ? -5.909 -9.850 3.874 1.00 74.44 205 ARG A CA 1
ATOM 1606 C C . ARG A 1 205 ? -6.741 -9.915 5.159 1.00 74.44 205 ARG A C 1
ATOM 1608 O O . ARG A 1 205 ? -6.153 -9.857 6.246 1.00 74.44 205 ARG A O 1
ATOM 1615 N N . LEU A 1 206 ? -8.070 -9.921 5.039 1.00 64.88 206 LEU A N 1
ATOM 1616 C CA . LEU A 1 206 ? -9.020 -10.023 6.158 1.00 64.88 206 LEU A CA 1
ATOM 1617 C C . LEU A 1 206 ? -9.421 -11.472 6.412 1.00 64.88 206 LEU A C 1
ATOM 1619 O O . LEU A 1 206 ? -9.529 -12.213 5.414 1.00 64.88 206 LEU A O 1
#

Secondary structure (DSSP, 8-state):
------------------------PPP------------PPPPPP--------HHHHHHHHHHHHHHHHHHHTS--GGG-------TTT--PPP-S-----S-----TTPPPTTHHHHTS--EEEEEEEEEE-TT--EEEEEEEEEEETTEE-TTGGGTTS-TTSHHHHHHHHHHHHHHHHHH-SSS---SHHHHHHHHHHHH---

Radius of gyration: 46.44 Å; Cα contacts (8 Å, |Δi|>4): 136; chains: 1; bounding box: 66×84×130 Å

Solvent-accessible surface area (backbone atoms only — not comparable to full-atom values): 13943 Å² total; per-residue (Å²): 142,80,85,86,83,88,83,85,92,83,85,90,82,81,91,83,83,94,80,85,88,81,92,78,83,84,91,83,82,90,85,83,87,87,87,87,84,91,76,85,87,80,87,86,77,88,78,80,84,77,77,77,66,62,66,64,53,51,54,50,52,50,53,51,51,51,50,54,48,51,60,71,68,50,74,63,89,87,68,68,73,83,87,72,83,49,99,88,64,71,74,89,76,77,78,90,78,74,75,77,70,82,74,78,71,76,57,86,78,63,74,52,73,62,67,68,50,74,77,34,58,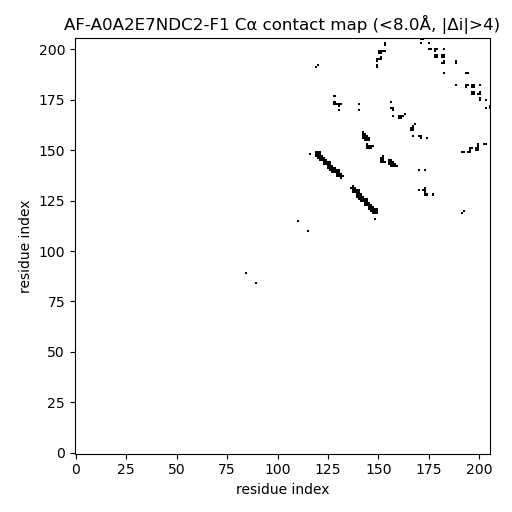63,54,73,51,75,49,74,50,75,33,70,48,96,84,71,49,74,46,80,45,77,32,49,32,40,28,52,70,42,40,45,45,72,76,37,49,42,63,93,38,59,85,89,39,71,66,27,56,51,46,50,56,36,50,37,51,59,22,44,68,56,30,52,89,72,84,70,74,88,40,72,66,31,48,20,29,40,55,34,35,73,66,62,83,128